Protein AF-A0A2W5Y5K0-F1 (afdb_monomer_lite)

InterPro domains:
  IPR000119 Histone-like DNA-binding protein [PF00216] (31-119)
  IPR000119 Histone-like DNA-binding protein [PR01727] (70-85)
  IPR000119 Histone-like DNA-binding protein [PR01727] (88-101)
  IPR000119 Histone-like DNA-binding protein [PR01727] (104-118)
  IPR000119 Histone-like DNA-binding protein [PTHR33175] (30-179)
  IPR000119 Histone-like DNA-binding protein [SM00411] (31-120)
  IPR010992 Integration host factor (IHF)-like DNA-binding domain superfamily [G3DSA:4.10.520.10] (30-122)
  IPR010992 Integration host factor (IHF)-like DNA-binding domain superfamily [SSF47729] (31-120)
  IPR020816 Histone-like DNA-binding protein, conserved site [PS00045] (76-95)

pLDDT: mean 72.49, std 21.03, range [26.97, 96.88]

Sequence (208 aa):
MRSRRHRSRPLVAWGKGHRAGTVPARTEVAVNKSELVESVAAKTGVSTAEARRHVEAVLHTIVASVAAGERVALTGFGSFESATRPGRTARNPRTGAAVDVPAGTVPRFRAGAAFRASVAAGDAPEVPAVVQRTASVRRRGRVDAADGTTAPEADGTVDGGARERQDGVSVKTLKKDVEKAARKAGVSKGKAKKTAKKVAAKVSDRKG

Radius of gyration: 35.08 Å; chains: 1; bounding box: 85×90×88 Å

Organism: NCBI:txid2607479

Foldseek 3Di:
DDDDDDDDDDDPPDDPDPPPDPPPPPPPPDCDLLNVLVVQCVLQVHDSVVSSVVVVVVVVVLVVCQVVQHKDADPLFWIKGKDKDQWDWDADPVPRDTDIDHIDIDIDTGGDPNRVVCVVVVHDPDDPCPSVVVVPPPDDDPDDDDDDDDDDDDDDDDDDDDDDDDPDPDLVNQLVVQLVVCVVVVHDNVVSNVVSVVVSVVVVVVVD

Structure (mmCIF, N/CA/C/O backbone):
data_AF-A0A2W5Y5K0-F1
#
_entry.id   AF-A0A2W5Y5K0-F1
#
loop_
_atom_site.group_PDB
_atom_site.id
_atom_site.type_symbol
_atom_site.label_atom_id
_atom_site.label_alt_id
_atom_site.label_comp_id
_atom_site.label_asym_id
_atom_site.label_entity_id
_atom_site.label_seq_id
_atom_site.pdbx_PDB_ins_code
_atom_site.Cartn_x
_atom_site.Cartn_y
_atom_site.Cartn_z
_atom_site.occupancy
_atom_site.B_iso_or_equiv
_atom_site.auth_seq_id
_atom_site.auth_comp_id
_atom_site.auth_asym_id
_atom_site.auth_atom_id
_atom_site.pdbx_PDB_model_num
ATOM 1 N N . MET A 1 1 ? 17.497 39.541 -54.018 1.00 47.72 1 MET A N 1
ATOM 2 C CA . MET A 1 1 ? 18.295 38.785 -53.024 1.00 47.72 1 MET A CA 1
ATOM 3 C C . MET A 1 1 ? 18.059 39.324 -51.617 1.00 47.72 1 MET A C 1
ATOM 5 O O . MET A 1 1 ? 18.309 40.499 -51.391 1.00 47.72 1 MET A O 1
ATOM 9 N N . ARG A 1 2 ? 17.607 38.506 -50.657 1.00 47.97 2 ARG A N 1
ATOM 10 C CA . ARG A 1 2 ? 17.723 38.824 -49.220 1.00 47.97 2 ARG A CA 1
ATOM 11 C C . ARG A 1 2 ? 18.283 37.601 -48.498 1.00 47.97 2 ARG A C 1
ATOM 13 O O . ARG A 1 2 ? 17.634 36.566 -48.401 1.00 47.97 2 ARG A O 1
ATOM 20 N N . SER A 1 3 ? 19.540 37.735 -48.088 1.00 44.94 3 SER A N 1
ATOM 21 C CA . SER A 1 3 ? 20.348 36.733 -47.397 1.00 44.94 3 SER A CA 1
ATOM 22 C C . SER A 1 3 ? 19.719 36.355 -46.051 1.00 44.94 3 SER A C 1
ATOM 24 O O . SER A 1 3 ? 19.562 37.201 -45.169 1.00 44.94 3 SER A O 1
ATOM 26 N N . ARG A 1 4 ? 19.370 35.072 -45.887 1.00 57.25 4 ARG A N 1
ATOM 27 C CA . ARG A 1 4 ? 19.121 34.460 -44.577 1.00 57.25 4 ARG A CA 1
ATOM 28 C C . ARG A 1 4 ? 20.475 34.208 -43.922 1.00 57.25 4 ARG A C 1
ATOM 30 O O . ARG A 1 4 ? 21.136 33.217 -44.212 1.00 57.25 4 ARG A O 1
ATOM 37 N N . ARG A 1 5 ? 20.888 35.097 -43.019 1.00 62.88 5 ARG A N 1
ATOM 38 C CA . ARG A 1 5 ? 21.978 34.799 -42.088 1.00 62.88 5 ARG A CA 1
ATOM 39 C C . ARG A 1 5 ? 21.495 33.750 -41.086 1.00 62.88 5 ARG A C 1
ATOM 41 O O . ARG A 1 5 ? 20.638 34.031 -40.249 1.00 62.88 5 ARG A O 1
ATOM 48 N N . HIS A 1 6 ? 22.050 32.545 -41.191 1.00 55.06 6 HIS A N 1
ATOM 49 C CA . HIS A 1 6 ? 22.035 31.545 -40.130 1.00 55.06 6 HIS A CA 1
ATOM 50 C C . HIS A 1 6 ? 22.633 32.165 -38.861 1.00 55.06 6 HIS A C 1
ATOM 52 O O . HIS A 1 6 ? 23.800 32.547 -38.845 1.00 55.06 6 HIS A O 1
ATOM 58 N N . ARG A 1 7 ? 21.840 32.267 -37.790 1.00 60.78 7 ARG A N 1
ATOM 59 C CA . ARG A 1 7 ? 22.387 32.446 -36.444 1.00 60.78 7 ARG A CA 1
ATOM 60 C C . ARG A 1 7 ? 22.669 31.067 -35.870 1.00 60.78 7 ARG A C 1
ATOM 62 O O . ARG A 1 7 ? 21.753 30.339 -35.492 1.00 60.78 7 ARG A O 1
ATOM 69 N N . SER A 1 8 ? 23.949 30.722 -35.870 1.00 54.91 8 SER A N 1
ATOM 70 C CA . SER A 1 8 ? 24.542 29.605 -35.146 1.00 54.91 8 SER A CA 1
ATOM 71 C C . SER A 1 8 ? 24.092 29.643 -33.685 1.00 54.91 8 SER A C 1
ATOM 73 O O . SER A 1 8 ? 24.254 30.658 -33.008 1.00 54.91 8 SER A O 1
ATOM 75 N N . ARG A 1 9 ? 23.493 28.553 -33.198 1.00 59.00 9 ARG A N 1
ATOM 76 C CA . ARG A 1 9 ? 23.174 28.382 -31.775 1.00 59.00 9 ARG A CA 1
ATOM 77 C C . ARG A 1 9 ? 24.469 27.974 -31.064 1.00 59.00 9 ARG A C 1
ATOM 79 O O . ARG A 1 9 ? 25.021 26.942 -31.442 1.00 59.00 9 ARG A O 1
ATOM 86 N N . PRO A 1 10 ? 24.977 28.733 -30.080 1.00 50.91 10 PRO A N 1
ATOM 87 C CA . PRO A 1 10 ? 26.138 28.294 -29.325 1.00 50.91 10 PRO A CA 1
ATOM 88 C C . PRO A 1 10 ? 25.774 27.082 -28.458 1.00 50.91 10 PRO A C 1
ATOM 90 O O . PRO A 1 10 ? 24.715 27.031 -27.830 1.00 50.91 10 PRO A O 1
ATOM 93 N N . LEU A 1 11 ? 26.675 26.100 -28.465 1.00 51.31 11 LEU A N 1
ATOM 94 C CA . LEU A 1 11 ? 26.704 24.951 -27.568 1.00 51.31 11 LEU A CA 1
ATOM 95 C C . LEU A 1 11 ? 26.802 25.465 -26.128 1.00 51.31 11 LEU A C 1
ATOM 97 O O . LEU A 1 11 ? 27.787 26.100 -25.754 1.00 51.31 11 LEU A O 1
ATOM 101 N N . VAL A 1 12 ? 25.773 25.212 -25.320 1.00 56.47 12 VAL A N 1
ATOM 102 C CA . VAL A 1 12 ? 25.798 25.540 -23.894 1.00 56.47 12 VAL A CA 1
ATOM 103 C C . VAL A 1 12 ? 26.720 24.535 -23.208 1.00 56.47 12 VAL A C 1
ATOM 105 O O . VAL A 1 12 ? 26.374 23.367 -23.039 1.00 56.47 12 VAL A O 1
ATOM 108 N N . ALA A 1 13 ? 27.916 24.998 -22.853 1.00 48.16 13 ALA A N 1
ATOM 109 C CA . ALA A 1 13 ? 28.858 24.296 -22.001 1.00 48.16 13 ALA A CA 1
ATOM 110 C C . ALA A 1 13 ? 28.208 24.029 -20.635 1.00 48.16 13 ALA A C 1
ATOM 112 O O . ALA A 1 13 ? 27.841 24.957 -19.913 1.00 48.16 13 ALA A O 1
ATOM 113 N N . TRP A 1 14 ? 28.047 22.755 -20.275 1.00 46.38 14 TRP A N 1
ATOM 114 C CA . TRP A 1 14 ? 27.573 22.376 -18.949 1.00 46.38 14 TRP A CA 1
ATOM 115 C C . TRP A 1 14 ? 28.724 22.549 -17.954 1.00 46.38 14 TRP A C 1
ATOM 117 O O . TRP A 1 14 ? 29.654 21.744 -17.889 1.00 46.38 14 TRP A O 1
ATOM 127 N N . GLY A 1 15 ? 28.680 23.667 -17.230 1.00 42.94 15 GLY A N 1
ATOM 128 C CA . GLY A 1 15 ? 29.621 24.010 -16.175 1.00 42.94 15 GLY A CA 1
ATOM 129 C C . GLY A 1 15 ? 29.666 22.937 -15.090 1.00 42.94 15 GLY A C 1
ATOM 130 O O . GLY A 1 15 ? 28.659 22.584 -14.476 1.00 42.94 15 GLY A O 1
ATOM 131 N N . LYS A 1 16 ? 30.877 22.443 -14.844 1.00 55.34 16 LYS A N 1
ATOM 132 C CA . LYS A 1 16 ? 31.243 21.562 -13.741 1.00 55.34 16 LYS A CA 1
ATOM 133 C C . LYS A 1 16 ? 31.251 22.369 -12.438 1.00 55.34 16 LYS A C 1
ATOM 135 O O . LYS A 1 16 ? 32.280 22.878 -12.017 1.00 55.34 16 LYS A O 1
ATOM 140 N N . GLY A 1 17 ? 30.079 22.522 -11.827 1.00 47.06 17 GLY A N 1
ATOM 141 C CA . GLY A 1 17 ? 29.912 23.079 -10.486 1.00 47.06 17 GLY A CA 1
ATOM 142 C C . GLY A 1 17 ? 29.673 21.965 -9.475 1.00 47.06 17 GLY A C 1
ATOM 143 O O . GLY A 1 17 ? 28.526 21.619 -9.204 1.00 47.06 17 GLY A O 1
ATOM 144 N N . HIS A 1 18 ? 30.741 21.409 -8.901 1.00 52.06 18 HIS A N 1
ATOM 145 C CA . HIS A 1 18 ? 30.631 20.622 -7.674 1.00 52.06 18 HIS A CA 1
ATOM 146 C C . HIS A 1 18 ? 30.296 21.583 -6.529 1.00 52.06 18 HIS A C 1
ATOM 148 O O . HIS A 1 18 ? 31.182 22.099 -5.855 1.00 52.06 18 HIS A O 1
ATOM 154 N N . ARG A 1 19 ? 29.004 21.856 -6.315 1.00 56.12 19 ARG A N 1
ATOM 155 C CA . ARG A 1 19 ? 28.559 22.377 -5.022 1.00 56.12 19 ARG A CA 1
ATOM 156 C C . ARG A 1 19 ? 28.685 21.231 -4.027 1.00 56.12 19 ARG A C 1
ATOM 158 O O . ARG A 1 19 ? 27.818 20.363 -3.972 1.00 56.12 19 ARG A O 1
ATOM 165 N N . ALA A 1 20 ? 29.764 21.237 -3.251 1.00 52.09 20 ALA A N 1
ATOM 166 C CA . ALA A 1 20 ? 29.817 20.562 -1.964 1.00 52.09 20 ALA A CA 1
AT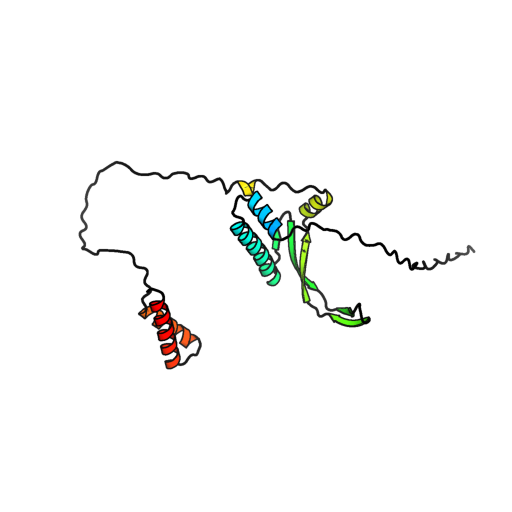OM 167 C C . ALA A 1 20 ? 28.831 21.268 -1.017 1.00 52.09 20 ALA A C 1
ATOM 169 O O . ALA A 1 20 ? 29.209 22.045 -0.148 1.00 52.09 20 ALA A O 1
ATOM 170 N N . GLY A 1 21 ? 27.536 21.072 -1.256 1.00 46.28 21 GLY A N 1
ATOM 171 C CA . GLY A 1 21 ? 26.528 21.308 -0.243 1.00 46.28 21 GLY A CA 1
ATOM 172 C C . GLY A 1 21 ? 26.552 20.093 0.662 1.00 46.28 21 GLY A C 1
ATOM 173 O O . GLY A 1 21 ? 26.195 19.004 0.216 1.00 46.28 21 GLY A O 1
ATOM 174 N N . THR A 1 22 ? 26.984 20.265 1.909 1.00 59.78 22 THR A N 1
ATOM 175 C CA . THR A 1 22 ? 26.586 19.362 2.987 1.00 59.78 22 THR A CA 1
ATOM 176 C C . THR A 1 22 ? 25.071 19.280 2.922 1.00 59.78 22 THR A C 1
ATOM 178 O O . THR A 1 22 ? 24.376 20.239 3.255 1.00 59.78 22 THR A O 1
ATOM 181 N N . VAL A 1 23 ? 24.562 18.173 2.385 1.00 62.41 23 VAL A N 1
ATOM 182 C CA . VAL A 1 23 ? 23.137 17.867 2.416 1.00 62.41 23 VAL A CA 1
ATOM 183 C C . VAL A 1 23 ? 22.806 17.840 3.904 1.00 62.41 23 VAL A C 1
ATOM 185 O O . VAL A 1 23 ? 23.407 17.019 4.605 1.00 62.41 23 VAL A O 1
ATOM 188 N N . PRO A 1 24 ? 21.970 18.754 4.435 1.00 55.69 24 PRO A N 1
ATOM 189 C CA . PRO A 1 24 ? 21.587 18.651 5.830 1.00 55.69 24 PRO A CA 1
ATOM 190 C C . PRO A 1 24 ? 20.996 17.256 5.985 1.00 55.69 24 PRO A C 1
ATOM 192 O O . PRO A 1 24 ? 20.132 16.868 5.191 1.00 55.69 24 PRO A O 1
ATOM 195 N N . ALA A 1 25 ? 21.523 16.482 6.936 1.00 55.69 25 ALA A N 1
ATOM 196 C CA . ALA A 1 25 ? 20.909 15.231 7.327 1.00 55.69 25 ALA A CA 1
ATOM 197 C C . ALA A 1 25 ? 19.467 15.588 7.677 1.00 55.69 25 ALA A C 1
ATOM 199 O O . ALA A 1 25 ? 19.204 16.229 8.693 1.00 55.69 25 ALA A O 1
ATOM 200 N N . ARG A 1 26 ? 18.541 15.290 6.762 1.00 58.81 26 ARG A N 1
ATOM 201 C CA . ARG A 1 26 ? 17.123 15.382 7.048 1.00 58.81 26 ARG A CA 1
ATOM 202 C C . ARG A 1 26 ? 16.919 14.372 8.158 1.00 58.81 26 ARG A C 1
ATOM 204 O O . ARG A 1 26 ? 16.880 13.174 7.894 1.00 58.81 26 ARG A O 1
ATOM 211 N N . THR A 1 27 ? 16.831 14.849 9.392 1.00 60.06 27 THR A N 1
ATOM 212 C CA . THR A 1 27 ? 16.191 14.105 10.468 1.00 60.06 27 THR A CA 1
ATOM 213 C C . THR A 1 27 ? 14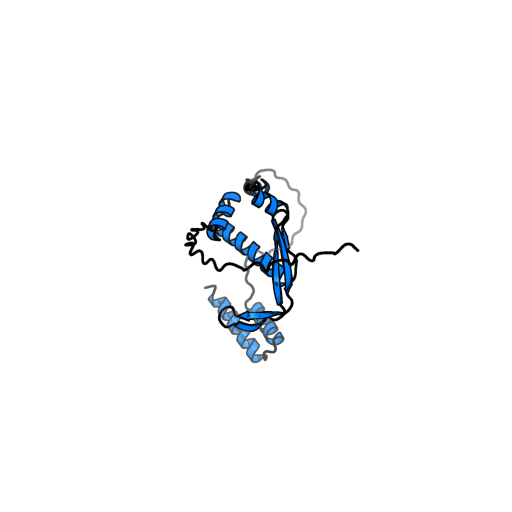.713 14.062 10.098 1.00 60.06 27 THR A C 1
ATOM 215 O O . THR A 1 27 ? 13.898 14.853 10.559 1.00 60.06 27 THR A O 1
ATOM 218 N N . GLU A 1 28 ? 14.398 13.235 9.106 1.00 60.91 28 GLU A N 1
ATOM 219 C CA . GLU A 1 28 ? 13.050 12.993 8.642 1.00 60.91 28 GLU A CA 1
ATOM 220 C C . GLU A 1 28 ? 12.399 12.164 9.743 1.00 60.91 28 GLU A C 1
ATOM 222 O O . GLU A 1 28 ? 12.734 10.995 9.939 1.00 60.91 28 GLU A O 1
ATOM 227 N N . VAL A 1 29 ? 11.519 12.797 10.520 1.00 65.31 29 VAL A N 1
ATOM 228 C CA . VAL A 1 29 ? 10.574 12.086 11.382 1.00 65.31 29 VAL A CA 1
ATOM 229 C C . VAL A 1 29 ? 9.611 11.377 10.433 1.00 65.31 29 VAL A C 1
ATOM 231 O O . VAL A 1 29 ? 8.579 11.909 10.030 1.00 65.31 29 VAL A O 1
ATOM 234 N N . ALA A 1 30 ? 10.048 10.223 9.940 1.00 73.38 30 ALA A N 1
ATOM 235 C CA . ALA A 1 30 ? 9.282 9.389 9.042 1.00 73.38 30 ALA A CA 1
ATOM 236 C C . ALA A 1 30 ? 8.263 8.614 9.871 1.00 73.38 30 ALA A C 1
ATOM 238 O O . ALA A 1 30 ? 8.648 7.889 10.789 1.00 73.38 30 ALA A O 1
ATOM 239 N N . VAL A 1 31 ? 6.983 8.725 9.500 1.00 84.12 31 VAL A N 1
ATOM 240 C CA . VAL A 1 31 ? 5.924 7.916 10.108 1.00 84.12 31 VAL A CA 1
ATOM 241 C C . VAL A 1 31 ? 6.245 6.451 9.871 1.00 84.12 31 VAL A C 1
ATOM 243 O O . VAL A 1 31 ? 6.118 5.927 8.760 1.00 84.12 31 VAL A O 1
ATOM 246 N N . ASN A 1 32 ? 6.701 5.792 10.927 1.00 89.50 32 ASN A N 1
ATOM 247 C CA . ASN A 1 32 ? 6.994 4.375 10.887 1.00 89.50 32 ASN A CA 1
ATOM 248 C C . ASN A 1 32 ? 5.704 3.568 11.102 1.00 89.50 32 ASN A C 1
ATOM 250 O O . ASN A 1 32 ? 4.628 4.088 11.406 1.00 89.50 32 ASN A O 1
ATOM 254 N N . LYS A 1 33 ? 5.801 2.250 10.925 1.00 87.44 33 LYS A N 1
ATOM 255 C CA . LYS A 1 33 ? 4.644 1.364 11.072 1.00 87.44 33 LYS A CA 1
ATOM 256 C C . LYS A 1 33 ? 4.016 1.440 12.468 1.00 87.44 33 LYS A C 1
ATOM 258 O O . LYS A 1 33 ? 2.801 1.324 12.572 1.00 87.44 33 LYS A O 1
ATOM 263 N N . SER A 1 34 ? 4.817 1.618 13.516 1.00 89.38 34 SER A N 1
ATOM 264 C CA . SER A 1 34 ? 4.327 1.692 14.896 1.00 89.38 34 SER A CA 1
ATOM 265 C C . SER A 1 34 ? 3.515 2.966 15.127 1.00 89.38 34 SER A C 1
ATOM 267 O O . SER A 1 34 ? 2.395 2.882 15.617 1.00 89.38 34 SER A O 1
ATOM 269 N N . GLU A 1 35 ? 4.006 4.114 14.657 1.00 89.19 35 GLU A N 1
ATOM 270 C CA . GLU A 1 35 ? 3.290 5.398 14.730 1.00 89.19 35 GLU A CA 1
ATOM 271 C C . GLU A 1 35 ? 1.980 5.380 13.924 1.00 89.19 35 GLU A C 1
ATOM 273 O O . GLU A 1 35 ? 0.959 5.932 14.347 1.00 89.19 35 GLU A O 1
ATOM 278 N N . LEU A 1 36 ? 1.968 4.681 12.780 1.00 89.38 36 LEU A N 1
ATOM 279 C CA . LEU A 1 36 ? 0.742 4.442 12.018 1.00 89.38 36 LEU A CA 1
ATOM 280 C C . LEU A 1 36 ? -0.264 3.605 12.823 1.00 89.38 36 LEU A C 1
ATOM 282 O O . LEU A 1 36 ? -1.455 3.910 12.823 1.00 89.38 36 LEU A O 1
ATOM 286 N N . VAL A 1 37 ? 0.198 2.561 13.516 1.00 91.75 37 VAL A N 1
ATOM 287 C CA . VAL A 1 37 ? -0.656 1.695 14.344 1.00 91.75 37 VAL A CA 1
ATOM 288 C C . VAL A 1 37 ? -1.249 2.466 15.520 1.00 91.75 37 VAL A C 1
ATOM 290 O O . VAL A 1 37 ? -2.446 2.347 15.769 1.00 91.75 37 VAL A O 1
ATOM 293 N N . GLU A 1 38 ? -0.448 3.276 16.209 1.00 90.62 38 GLU A N 1
ATOM 294 C CA . GLU A 1 38 ? -0.912 4.131 17.307 1.00 90.62 38 GLU A CA 1
ATOM 295 C C . GLU A 1 38 ? -1.954 5.144 16.824 1.00 90.62 38 GLU A C 1
ATOM 297 O O . GLU A 1 38 ? -3.020 5.277 17.425 1.00 90.62 38 GLU A O 1
ATOM 302 N N . SER A 1 39 ? -1.709 5.777 15.674 1.00 89.25 39 SER A N 1
ATOM 303 C CA . SER A 1 39 ? -2.664 6.698 15.050 1.00 89.25 39 SER A CA 1
ATOM 304 C C . SER A 1 39 ? -3.984 6.013 14.685 1.00 89.25 39 SER A C 1
ATOM 306 O O . SER A 1 39 ? -5.058 6.596 14.844 1.00 89.25 39 SER A O 1
ATOM 308 N N . VAL A 1 40 ? -3.929 4.775 14.184 1.00 89.56 40 VAL A N 1
ATOM 309 C CA . VAL A 1 40 ? -5.126 3.983 13.867 1.00 89.56 40 VAL A CA 1
ATOM 310 C C . VAL A 1 40 ? -5.868 3.601 15.143 1.00 89.56 40 VAL A C 1
ATOM 312 O O . VAL A 1 40 ? -7.085 3.770 15.192 1.00 89.56 40 VAL A O 1
ATOM 315 N N . ALA A 1 41 ? -5.163 3.143 16.180 1.00 90.50 41 ALA A N 1
ATOM 316 C CA . ALA A 1 41 ? -5.754 2.810 17.474 1.00 90.50 41 ALA A CA 1
ATOM 317 C C . ALA A 1 41 ? -6.484 4.020 18.077 1.00 90.50 41 ALA A C 1
ATOM 319 O O . ALA A 1 41 ? -7.657 3.915 18.425 1.00 90.50 41 ALA A O 1
ATOM 320 N N . ALA A 1 42 ? -5.844 5.194 18.083 1.00 89.69 42 ALA A N 1
ATOM 321 C CA . ALA A 1 42 ? -6.435 6.434 18.582 1.00 89.69 42 ALA A CA 1
ATOM 322 C C . ALA A 1 42 ? -7.702 6.850 17.811 1.00 89.69 42 ALA A C 1
ATOM 324 O O . ALA A 1 42 ? -8.686 7.270 18.413 1.00 89.69 42 ALA A O 1
ATOM 325 N N . LYS A 1 43 ? -7.709 6.703 16.479 1.00 87.06 43 LYS A N 1
ATOM 326 C CA . LYS A 1 43 ? -8.848 7.090 15.621 1.00 87.06 43 LYS A CA 1
ATOM 327 C C . LYS A 1 43 ? -10.011 6.095 15.634 1.00 87.06 43 LYS A C 1
ATOM 329 O O . LYS A 1 43 ? -11.137 6.479 15.331 1.00 87.06 43 LYS A O 1
ATOM 334 N N . THR A 1 44 ? -9.738 4.823 15.916 1.00 88.12 44 THR A N 1
ATOM 335 C CA . THR A 1 44 ? -10.733 3.734 15.875 1.00 88.12 44 THR A CA 1
ATOM 336 C C . THR A 1 44 ? -11.210 3.306 17.263 1.00 88.12 44 THR A C 1
ATOM 338 O O . THR A 1 44 ? -12.237 2.642 17.368 1.00 88.12 44 THR A O 1
ATOM 341 N N . GLY A 1 45 ? -10.488 3.679 18.324 1.00 88.38 45 GLY A N 1
ATOM 342 C CA . GLY A 1 45 ? -10.789 3.283 19.700 1.00 88.38 45 GLY A CA 1
ATOM 343 C C . GLY A 1 45 ? -10.490 1.811 20.010 1.00 88.38 45 GLY A C 1
ATOM 344 O O . GLY A 1 45 ? -10.966 1.303 21.022 1.00 88.38 45 GLY A O 1
ATOM 345 N N . VAL A 1 46 ? -9.737 1.115 19.151 1.00 91.50 46 VAL A N 1
ATOM 346 C CA . VAL A 1 46 ? -9.340 -0.291 19.359 1.00 91.50 46 VAL A CA 1
ATOM 347 C C . VAL A 1 46 ? -7.993 -0.391 20.071 1.00 91.50 46 VAL A C 1
ATOM 349 O O . VAL A 1 46 ? -7.219 0.566 20.116 1.00 91.50 46 VAL A O 1
ATOM 352 N N . SER A 1 47 ? -7.675 -1.572 20.605 1.00 93.56 47 SER A N 1
ATOM 353 C CA . SER A 1 47 ? -6.368 -1.803 21.228 1.00 93.56 47 SER A CA 1
ATOM 354 C C . SER A 1 47 ? -5.225 -1.702 20.206 1.00 93.56 47 SER A C 1
ATOM 356 O O . SER A 1 47 ? -5.375 -2.082 19.044 1.00 93.56 47 SER A O 1
ATOM 358 N N . THR A 1 48 ? -4.031 -1.272 20.630 1.00 91.31 48 THR A N 1
ATOM 359 C CA . THR A 1 48 ? -2.839 -1.205 19.757 1.00 91.31 48 THR A CA 1
ATOM 360 C C . THR A 1 48 ? -2.517 -2.558 19.110 1.00 91.31 48 THR A C 1
ATOM 362 O O . THR A 1 48 ? -2.077 -2.627 17.961 1.00 91.31 48 THR A O 1
ATOM 365 N N . ALA A 1 49 ? -2.778 -3.659 19.824 1.00 92.56 49 ALA A N 1
ATOM 366 C CA . ALA A 1 49 ? -2.596 -5.013 19.311 1.00 92.56 49 ALA A CA 1
ATOM 367 C C . ALA A 1 49 ? -3.565 -5.340 18.162 1.00 92.56 49 ALA A C 1
ATOM 369 O O . ALA A 1 49 ? -3.154 -5.934 17.164 1.00 92.56 49 ALA A O 1
ATOM 370 N N . GLU A 1 50 ? -4.833 -4.943 18.273 1.00 91.00 50 GLU A N 1
ATOM 371 C CA . GLU A 1 50 ? -5.829 -5.115 17.210 1.00 91.00 50 GLU A CA 1
ATOM 372 C C . GLU A 1 50 ? -5.568 -4.176 16.037 1.00 91.00 50 GLU A C 1
ATOM 374 O O . GLU A 1 50 ? -5.553 -4.631 14.894 1.00 91.00 50 GLU A O 1
ATOM 379 N N . ALA A 1 51 ? -5.249 -2.906 16.301 1.00 92.88 51 ALA A N 1
ATOM 380 C CA . ALA A 1 51 ? -4.854 -1.951 15.268 1.00 92.88 51 ALA A CA 1
ATOM 381 C C . ALA A 1 51 ? -3.683 -2.495 14.437 1.00 92.88 51 ALA A C 1
ATOM 383 O O . ALA A 1 51 ? -3.734 -2.476 13.206 1.00 92.88 51 ALA A O 1
ATOM 384 N N . ARG A 1 52 ? -2.669 -3.086 15.086 1.00 94.06 52 ARG A N 1
ATOM 385 C CA . ARG A 1 52 ? -1.553 -3.740 14.390 1.00 94.06 52 ARG A CA 1
ATOM 386 C C . ARG A 1 52 ? -2.031 -4.870 13.485 1.00 94.06 52 ARG A C 1
ATOM 388 O O . ARG A 1 52 ? -1.623 -4.922 12.329 1.00 94.06 52 ARG A O 1
ATOM 395 N N . ARG A 1 53 ? -2.899 -5.757 13.982 1.00 94.56 53 ARG A N 1
ATOM 396 C CA . ARG A 1 53 ? -3.453 -6.870 13.188 1.00 94.56 53 ARG A CA 1
ATOM 397 C C . ARG A 1 53 ? -4.224 -6.364 11.970 1.00 94.56 53 ARG A C 1
ATOM 399 O O . ARG A 1 53 ? -4.049 -6.911 10.887 1.00 94.56 53 ARG A O 1
ATOM 406 N N . HIS A 1 54 ? -5.027 -5.314 12.125 1.00 93.75 54 HIS A N 1
ATOM 407 C CA . HIS A 1 54 ? -5.780 -4.721 11.021 1.00 93.75 54 HIS A CA 1
ATOM 408 C C . HIS A 1 54 ? -4.867 -4.086 9.970 1.00 93.75 54 HIS A C 1
ATOM 410 O O . HIS A 1 54 ? -5.035 -4.357 8.782 1.00 93.75 54 HIS A O 1
ATOM 416 N N . VAL A 1 55 ? -3.871 -3.300 10.390 1.00 93.62 55 VAL A N 1
ATOM 417 C CA . VAL A 1 55 ? -2.897 -2.690 9.470 1.00 93.62 55 VAL A CA 1
ATOM 418 C C . VAL A 1 55 ? -2.142 -3.767 8.684 1.00 93.62 55 VAL A C 1
ATOM 420 O O . VAL A 1 55 ? -2.047 -3.679 7.462 1.00 93.62 55 VAL A O 1
ATOM 423 N N . GLU A 1 56 ? -1.657 -4.815 9.354 1.00 94.56 56 GLU A N 1
ATOM 424 C CA . GLU A 1 56 ? -0.983 -5.944 8.696 1.00 94.56 56 GLU A CA 1
ATOM 425 C C . GLU A 1 56 ? -1.896 -6.665 7.700 1.00 94.56 56 GLU A C 1
ATOM 427 O O . GLU A 1 56 ? -1.486 -6.944 6.574 1.00 94.56 56 GLU A O 1
ATOM 432 N N . ALA A 1 57 ? -3.145 -6.935 8.089 1.00 96.00 57 ALA A N 1
ATOM 433 C CA . ALA A 1 57 ? -4.107 -7.621 7.235 1.00 96.00 57 ALA A CA 1
ATOM 434 C C . ALA A 1 57 ? -4.415 -6.823 5.960 1.00 96.00 57 ALA A C 1
ATOM 436 O O . ALA A 1 57 ? -4.455 -7.400 4.872 1.00 96.00 57 ALA A O 1
ATOM 437 N N . VAL A 1 58 ? -4.582 -5.500 6.065 1.00 94.75 58 VAL A N 1
ATOM 438 C CA . VAL A 1 58 ? -4.818 -4.628 4.903 1.00 94.75 58 VAL A CA 1
ATOM 439 C C . VAL A 1 58 ? -3.618 -4.647 3.961 1.00 94.75 58 VAL A C 1
ATOM 441 O O . VAL A 1 58 ? -3.786 -4.885 2.765 1.00 94.75 58 VAL A O 1
ATOM 444 N N . LEU A 1 59 ? -2.406 -4.451 4.488 1.00 94.88 59 LEU A N 1
ATOM 445 C CA . LEU A 1 59 ? -1.186 -4.462 3.677 1.00 94.88 59 LEU A CA 1
ATOM 446 C C . LEU A 1 59 ? -0.994 -5.811 2.979 1.00 94.88 59 LEU A C 1
ATOM 448 O O . LEU A 1 59 ? -0.723 -5.850 1.780 1.00 94.88 59 LEU A O 1
ATOM 452 N N . HIS A 1 60 ? -1.194 -6.911 3.705 1.00 96.19 60 HIS A N 1
ATOM 453 C CA . HIS A 1 60 ? -1.098 -8.254 3.146 1.00 96.19 60 HIS A CA 1
ATOM 454 C C . HIS A 1 60 ? -2.130 -8.491 2.038 1.00 96.19 60 HIS A C 1
ATOM 456 O O . HIS A 1 60 ? -1.787 -9.019 0.985 1.00 96.19 60 HIS A O 1
ATOM 462 N N . THR A 1 61 ? -3.379 -8.066 2.242 1.00 96.19 61 THR A N 1
ATOM 463 C CA . THR A 1 61 ? -4.450 -8.225 1.246 1.00 96.19 61 THR A CA 1
ATOM 464 C C . THR A 1 61 ? -4.131 -7.455 -0.034 1.00 96.19 61 THR A C 1
ATOM 466 O O . THR A 1 61 ? -4.249 -8.010 -1.121 1.00 96.19 61 THR A O 1
ATOM 469 N N . ILE A 1 62 ? -3.641 -6.214 0.078 1.00 95.00 62 ILE A N 1
ATOM 470 C CA . ILE A 1 62 ? -3.229 -5.417 -1.088 1.00 95.00 62 ILE A CA 1
ATOM 471 C C . ILE A 1 62 ? -2.102 -6.120 -1.851 1.00 95.00 62 ILE A C 1
ATOM 473 O O . ILE A 1 62 ? -2.169 -6.236 -3.073 1.00 95.00 62 ILE A O 1
ATOM 477 N N . VAL A 1 63 ? -1.078 -6.608 -1.143 1.00 95.25 63 VAL A N 1
ATOM 478 C CA . VAL A 1 63 ? 0.048 -7.316 -1.770 1.00 95.25 63 VAL A CA 1
ATOM 479 C C . VAL A 1 63 ? -0.428 -8.590 -2.465 1.00 95.25 63 VAL A C 1
ATOM 481 O O . VAL A 1 63 ? -0.043 -8.823 -3.608 1.00 95.25 63 VAL A O 1
ATOM 484 N N . ALA A 1 64 ? -1.281 -9.384 -1.815 1.00 95.75 64 ALA A N 1
ATOM 485 C CA . ALA A 1 64 ? -1.806 -10.624 -2.375 1.00 95.75 64 ALA A CA 1
ATOM 486 C C . ALA A 1 64 ? -2.636 -10.378 -3.646 1.00 95.75 64 ALA A C 1
ATOM 488 O O . ALA A 1 64 ? -2.383 -11.018 -4.665 1.00 95.75 64 ALA A O 1
ATOM 489 N N . SER A 1 65 ? -3.558 -9.410 -3.624 1.00 94.69 65 SER A N 1
ATOM 490 C CA . SER A 1 65 ? -4.370 -9.058 -4.797 1.00 94.69 65 SER A CA 1
ATOM 491 C C . SER A 1 65 ? -3.515 -8.542 -5.957 1.00 94.69 65 SER A C 1
ATOM 493 O O . SER A 1 65 ? -3.661 -8.998 -7.089 1.00 94.69 65 SER A O 1
ATOM 495 N N . VAL A 1 66 ? -2.557 -7.645 -5.697 1.00 94.56 66 VAL A N 1
ATOM 496 C CA . VAL A 1 66 ? -1.683 -7.111 -6.758 1.00 94.56 66 VAL A CA 1
ATOM 497 C C . VAL A 1 66 ? -0.752 -8.193 -7.313 1.00 94.56 66 VAL A C 1
ATOM 499 O O . VAL A 1 66 ? -0.489 -8.212 -8.514 1.00 94.56 66 VAL A O 1
ATOM 502 N N . ALA A 1 67 ? -0.278 -9.117 -6.473 1.00 93.50 67 ALA A N 1
ATOM 503 C CA . ALA A 1 67 ? 0.516 -10.262 -6.914 1.00 93.50 67 ALA A CA 1
ATOM 504 C C . ALA A 1 67 ? -0.289 -11.228 -7.798 1.00 93.50 67 ALA A C 1
ATOM 506 O O . ALA A 1 67 ? 0.270 -11.798 -8.732 1.00 93.50 67 ALA A O 1
ATOM 507 N N . ALA A 1 68 ? -1.597 -11.362 -7.553 1.00 93.69 68 ALA A N 1
ATOM 508 C CA . ALA A 1 68 ? -2.516 -12.110 -8.413 1.00 93.69 68 ALA A CA 1
ATOM 509 C C . ALA A 1 68 ? -2.829 -11.396 -9.745 1.00 93.69 68 ALA A C 1
ATOM 511 O O . ALA A 1 68 ? -3.491 -11.964 -10.610 1.00 93.69 68 ALA A O 1
ATOM 512 N N . GLY A 1 69 ? -2.344 -10.164 -9.935 1.00 92.31 69 GLY A N 1
ATOM 513 C CA . GLY A 1 69 ? -2.612 -9.350 -11.119 1.00 92.31 69 GLY A CA 1
ATOM 514 C C . GLY A 1 69 ? -3.879 -8.501 -11.014 1.00 92.31 69 GLY A C 1
ATOM 515 O O . GLY A 1 69 ? -4.206 -7.777 -11.953 1.00 92.31 69 GLY A O 1
ATOM 516 N N . GLU A 1 70 ? -4.571 -8.540 -9.876 1.00 93.12 70 GLU A N 1
ATOM 517 C CA . GLU A 1 70 ? -5.790 -7.774 -9.647 1.00 93.12 70 GLU A CA 1
ATOM 518 C C . GLU A 1 70 ? -5.484 -6.303 -9.347 1.00 93.12 70 GLU A C 1
ATOM 520 O O . GLU A 1 70 ? -4.439 -5.933 -8.800 1.00 93.12 70 GLU A O 1
ATOM 525 N N . ARG A 1 71 ? -6.441 -5.438 -9.690 1.00 93.50 71 ARG A N 1
ATOM 526 C CA . ARG A 1 71 ? -6.380 -4.012 -9.378 1.00 93.50 71 ARG A CA 1
ATOM 527 C C . ARG A 1 71 ? -7.137 -3.732 -8.086 1.00 93.50 71 ARG A C 1
ATOM 529 O O . ARG A 1 71 ? -8.339 -3.959 -8.013 1.00 93.50 71 ARG A O 1
ATOM 536 N N . VAL A 1 72 ? -6.459 -3.132 -7.110 1.00 95.62 72 VAL A N 1
ATOM 537 C CA . VAL A 1 72 ? -7.076 -2.693 -5.850 1.00 95.62 72 VAL A CA 1
ATOM 538 C C . VAL A 1 72 ? -7.296 -1.186 -5.905 1.00 95.62 72 VAL A C 1
ATOM 540 O O . VAL A 1 72 ? -6.336 -0.416 -5.915 1.00 95.62 72 VAL A O 1
ATOM 543 N N . ALA A 1 73 ? -8.553 -0.745 -5.956 1.00 94.69 73 ALA A N 1
ATOM 544 C CA . ALA A 1 73 ? -8.914 0.672 -5.961 1.00 94.69 73 ALA A CA 1
ATOM 545 C C . ALA A 1 73 ? -9.478 1.096 -4.598 1.00 94.69 73 ALA A C 1
ATOM 547 O O . ALA A 1 73 ? -10.501 0.584 -4.155 1.00 94.69 73 ALA A O 1
ATOM 548 N N . LEU A 1 74 ? -8.821 2.061 -3.953 1.00 93.19 74 LEU A N 1
ATOM 549 C CA . LEU A 1 74 ? -9.248 2.675 -2.699 1.00 93.19 74 LEU A CA 1
ATOM 550 C C . LEU A 1 74 ? -9.709 4.107 -2.990 1.00 93.19 74 LEU A C 1
ATOM 552 O O . LEU A 1 74 ? -8.895 5.001 -3.244 1.00 93.19 74 LEU A O 1
ATOM 556 N N . THR A 1 75 ? -11.023 4.329 -2.984 1.00 91.75 75 THR A N 1
ATOM 557 C CA . THR A 1 75 ? -11.627 5.645 -3.241 1.00 91.75 75 THR A CA 1
ATOM 558 C C . THR A 1 75 ? -11.054 6.701 -2.298 1.00 91.75 75 THR A C 1
ATOM 560 O O . THR A 1 75 ? -10.928 6.468 -1.100 1.00 91.75 75 THR A O 1
ATOM 563 N N . GLY A 1 76 ? -10.682 7.863 -2.834 1.00 87.81 76 GLY A N 1
ATOM 564 C CA . GLY A 1 76 ? -10.066 8.948 -2.062 1.00 87.81 76 GLY A CA 1
ATOM 565 C C . GLY A 1 76 ? -8.550 8.814 -1.853 1.00 87.81 76 GLY A C 1
ATOM 566 O O . GLY A 1 76 ? -7.866 9.833 -1.814 1.00 87.81 76 GLY A O 1
ATOM 567 N N . PHE A 1 77 ? -7.994 7.597 -1.828 1.00 92.12 77 PHE A N 1
ATOM 568 C CA . PHE A 1 77 ? -6.554 7.372 -1.645 1.00 92.12 77 PHE A CA 1
ATOM 569 C C . PHE A 1 77 ? -5.813 7.131 -2.968 1.00 92.12 77 PHE A C 1
ATOM 571 O O . PHE A 1 77 ? -4.883 7.860 -3.315 1.00 92.12 77 PHE A O 1
ATOM 578 N N . GLY A 1 78 ? -6.238 6.138 -3.750 1.00 94.12 78 GLY A N 1
ATOM 579 C CA . GLY A 1 78 ? -5.568 5.758 -4.993 1.00 94.12 78 GLY A CA 1
ATOM 580 C C . GLY A 1 78 ? -5.837 4.320 -5.423 1.00 94.12 78 GLY A C 1
ATOM 581 O O . GLY A 1 78 ? -6.677 3.635 -4.849 1.00 94.12 78 GLY A O 1
ATOM 582 N N . SER A 1 79 ? -5.120 3.849 -6.442 1.00 95.44 79 SER A N 1
ATOM 583 C CA . SER A 1 79 ? -5.207 2.461 -6.904 1.00 95.44 79 SER A CA 1
ATOM 584 C C . SER A 1 79 ? -3.844 1.794 -7.019 1.00 95.44 79 SER A C 1
ATOM 586 O O . SER A 1 79 ? -2.898 2.402 -7.522 1.00 95.44 79 SER A O 1
ATOM 588 N N . PHE A 1 80 ? -3.780 0.530 -6.616 1.00 96.88 80 PHE A N 1
ATOM 589 C CA . PHE 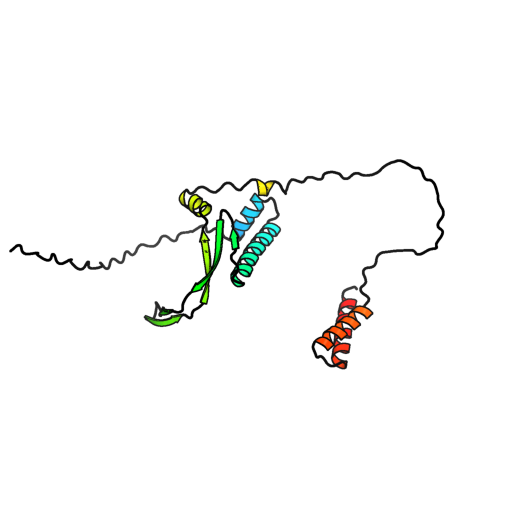A 1 80 ? -2.639 -0.353 -6.804 1.00 96.88 80 PHE A CA 1
ATOM 590 C C . PHE A 1 80 ? -2.898 -1.274 -7.992 1.00 96.88 80 PHE A C 1
ATOM 592 O O . PHE A 1 80 ? -3.980 -1.848 -8.120 1.00 96.88 80 PHE A O 1
ATOM 599 N N . GLU A 1 81 ? -1.909 -1.396 -8.867 1.00 94.50 81 GLU A N 1
ATOM 600 C CA . GLU A 1 81 ? -1.974 -2.233 -10.060 1.00 94.50 81 GLU A CA 1
ATOM 601 C C . GLU A 1 81 ? -0.650 -2.968 -10.265 1.00 94.50 81 GLU A C 1
ATOM 603 O O . GLU A 1 81 ? 0.422 -2.469 -9.906 1.00 94.50 81 GLU A O 1
ATOM 608 N N . SER A 1 82 ? -0.725 -4.155 -10.860 1.00 95.75 82 SER A N 1
ATOM 609 C CA . SER A 1 82 ? 0.447 -4.819 -11.418 1.00 95.75 82 SER A CA 1
ATOM 610 C C . SER A 1 82 ? 0.695 -4.263 -12.825 1.00 95.75 82 SER A C 1
ATOM 612 O O . SER A 1 82 ? -0.235 -4.078 -13.608 1.00 95.75 82 SER A O 1
ATOM 614 N N . ALA A 1 83 ? 1.941 -3.917 -13.141 1.00 93.50 83 ALA A N 1
ATOM 615 C CA . ALA A 1 83 ? 2.307 -3.368 -14.441 1.00 93.50 83 ALA A CA 1
ATOM 616 C C . ALA A 1 83 ? 3.489 -4.136 -15.023 1.00 93.50 83 ALA A C 1
ATOM 618 O O . ALA A 1 83 ? 4.512 -4.320 -14.364 1.00 93.50 83 ALA A O 1
ATOM 619 N N . THR A 1 84 ? 3.386 -4.541 -16.285 1.00 93.06 84 THR A N 1
ATOM 620 C CA . THR A 1 84 ? 4.506 -5.162 -16.991 1.00 93.06 84 THR A CA 1
ATOM 621 C C . THR A 1 84 ? 5.512 -4.094 -17.402 1.00 93.06 84 THR A C 1
ATOM 623 O O . THR A 1 84 ? 5.183 -3.107 -18.064 1.00 93.06 84 THR A O 1
ATOM 626 N N . ARG A 1 85 ? 6.767 -4.290 -17.008 1.00 94.31 85 ARG A N 1
ATOM 627 C CA . ARG A 1 85 ? 7.911 -3.485 -17.425 1.00 94.31 85 ARG A CA 1
ATOM 628 C C . ARG A 1 85 ? 8.674 -4.252 -18.512 1.00 94.31 85 ARG A C 1
ATOM 630 O O . ARG A 1 85 ? 9.079 -5.386 -18.247 1.00 94.31 85 ARG A O 1
ATOM 637 N N . PRO A 1 86 ? 8.940 -3.649 -19.685 1.00 93.44 86 PRO A N 1
ATOM 638 C CA . PRO A 1 86 ? 9.728 -4.302 -20.723 1.00 93.44 86 PRO A CA 1
ATOM 639 C C . PRO A 1 86 ? 11.175 -4.509 -20.266 1.00 93.44 86 PRO A C 1
ATOM 641 O O . PRO A 1 86 ? 11.698 -3.761 -19.428 1.00 93.44 86 PRO A O 1
ATOM 644 N N . GLY A 1 87 ? 11.819 -5.531 -20.824 1.00 94.38 87 GLY A N 1
ATOM 645 C CA . GLY A 1 87 ? 13.250 -5.743 -20.648 1.00 94.38 87 GLY A CA 1
ATOM 646 C C . GLY A 1 87 ? 14.044 -4.593 -21.266 1.00 94.38 87 GLY A C 1
ATOM 647 O O . GLY A 1 87 ? 13.623 -4.005 -22.261 1.00 94.38 87 GLY A O 1
ATOM 648 N N . ARG A 1 88 ? 15.168 -4.231 -20.650 1.00 94.62 88 ARG A N 1
ATOM 649 C CA . ARG A 1 88 ? 16.067 -3.192 -21.169 1.00 94.62 88 ARG A CA 1
ATOM 650 C C . ARG A 1 88 ? 17.489 -3.428 -20.692 1.00 94.62 88 ARG A C 1
ATOM 652 O O . ARG A 1 88 ? 17.689 -3.909 -19.577 1.00 94.62 88 ARG A O 1
ATOM 659 N N . THR A 1 89 ? 18.455 -2.953 -21.459 1.00 94.25 89 THR A N 1
ATOM 660 C CA . THR A 1 89 ? 19.855 -2.914 -21.038 1.00 94.25 89 THR A CA 1
ATOM 661 C C . THR A 1 89 ? 20.087 -1.698 -20.134 1.00 94.25 89 THR A C 1
ATOM 663 O O . THR A 1 89 ? 19.839 -0.553 -20.518 1.00 94.25 89 THR A O 1
ATOM 666 N N . ALA A 1 90 ? 20.516 -1.938 -18.897 1.00 90.62 90 ALA A N 1
ATOM 667 C CA . ALA A 1 90 ? 20.957 -0.922 -17.946 1.00 90.62 90 ALA A CA 1
ATOM 668 C C . ALA A 1 90 ? 22.492 -0.871 -17.899 1.00 90.62 90 ALA A C 1
ATOM 670 O O . ALA A 1 90 ? 23.171 -1.790 -18.345 1.00 90.62 90 ALA A O 1
ATOM 671 N N . ARG A 1 91 ? 23.058 0.203 -17.344 1.00 96.12 91 ARG A N 1
ATOM 672 C CA . ARG A 1 91 ? 24.496 0.287 -17.056 1.00 96.12 91 ARG A CA 1
ATOM 673 C C . ARG A 1 91 ? 24.718 0.281 -15.557 1.00 96.12 91 ARG A C 1
ATOM 675 O O . ARG A 1 91 ? 24.018 0.987 -14.833 1.00 96.12 91 ARG A O 1
ATOM 682 N N . ASN A 1 92 ? 25.693 -0.496 -15.100 1.00 93.75 92 ASN A N 1
ATOM 683 C CA . ASN A 1 92 ? 26.098 -0.472 -13.701 1.00 93.75 92 ASN A CA 1
ATOM 684 C C . ASN A 1 92 ? 26.728 0.900 -13.377 1.00 93.75 92 ASN A C 1
ATOM 686 O O . ASN A 1 92 ? 27.738 1.240 -13.997 1.00 93.75 92 ASN A O 1
ATOM 690 N N . PRO A 1 93 ? 26.197 1.676 -12.410 1.00 92.62 93 PRO A N 1
ATOM 691 C CA . PRO A 1 93 ? 26.730 3.000 -12.083 1.00 92.62 93 PRO A CA 1
ATOM 692 C C . PRO A 1 93 ? 28.196 2.992 -11.633 1.00 92.62 93 PRO A C 1
ATOM 694 O O . PRO A 1 93 ? 28.880 3.998 -11.777 1.00 92.62 93 PRO A O 1
ATOM 697 N N . ARG A 1 94 ? 28.684 1.867 -11.091 1.00 92.69 94 ARG A N 1
ATOM 698 C CA . ARG A 1 94 ? 30.045 1.738 -10.557 1.00 92.69 94 ARG A CA 1
ATOM 699 C C . ARG A 1 94 ? 31.070 1.292 -11.601 1.00 92.69 94 ARG A C 1
ATOM 701 O O . ARG A 1 94 ? 32.229 1.663 -11.487 1.00 92.69 94 ARG A O 1
ATOM 708 N N . THR A 1 95 ? 30.673 0.484 -12.587 1.00 92.75 95 THR A N 1
ATOM 709 C CA . THR A 1 95 ? 31.613 -0.151 -13.539 1.00 92.75 95 THR A CA 1
ATOM 710 C C . THR A 1 95 ? 31.350 0.182 -15.006 1.00 92.75 95 THR A C 1
ATOM 712 O O . THR A 1 95 ? 32.167 -0.144 -15.858 1.00 92.75 95 THR A O 1
ATOM 715 N N . GLY A 1 96 ? 30.209 0.789 -15.341 1.00 90.69 96 GLY A N 1
ATOM 716 C CA . GLY A 1 96 ? 29.835 1.140 -16.716 1.00 90.69 96 GLY A CA 1
ATOM 717 C C . GLY A 1 96 ? 29.448 -0.041 -17.616 1.00 90.69 96 GLY A C 1
ATOM 718 O O . GLY A 1 96 ? 28.931 0.184 -18.717 1.00 90.69 96 GLY A O 1
ATOM 719 N N . ALA A 1 97 ? 29.641 -1.278 -17.144 1.00 93.81 97 ALA A N 1
ATOM 720 C CA . ALA A 1 97 ? 29.277 -2.499 -17.851 1.00 93.81 97 ALA A CA 1
ATOM 721 C C . ALA A 1 97 ? 27.771 -2.542 -18.154 1.00 93.81 97 ALA A C 1
ATOM 723 O O . ALA A 1 97 ? 26.944 -2.117 -17.335 1.00 93.81 97 ALA A O 1
ATOM 724 N N . ALA A 1 98 ? 27.432 -3.051 -19.339 1.00 93.44 98 ALA A N 1
ATOM 725 C CA . ALA A 1 98 ? 26.056 -3.298 -19.742 1.00 93.44 98 ALA A CA 1
ATOM 726 C C . ALA A 1 98 ? 25.499 -4.504 -18.972 1.00 93.44 98 ALA A C 1
ATOM 728 O O . ALA A 1 98 ? 26.156 -5.537 -18.870 1.00 93.44 98 ALA A O 1
ATOM 729 N N . VAL A 1 99 ? 24.303 -4.348 -18.411 1.00 93.50 99 VAL A N 1
ATOM 730 C CA . VAL A 1 99 ? 23.579 -5.383 -17.671 1.00 93.50 99 VAL A CA 1
ATOM 731 C C . VAL A 1 99 ? 22.166 -5.449 -18.221 1.00 93.50 99 VAL A C 1
ATOM 733 O O 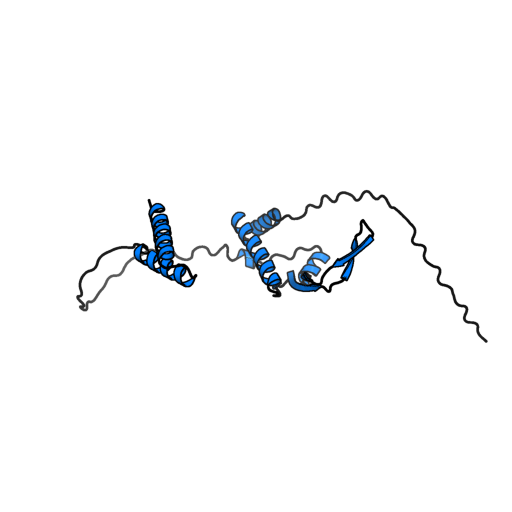. VAL A 1 99 ? 21.421 -4.467 -18.149 1.00 93.50 99 VAL A O 1
ATOM 736 N N . ASP A 1 100 ? 21.778 -6.602 -18.748 1.00 92.75 100 ASP A N 1
ATOM 737 C CA . ASP A 1 100 ? 20.414 -6.810 -19.212 1.00 92.75 100 ASP A CA 1
ATOM 738 C C . ASP A 1 100 ? 19.464 -6.996 -18.031 1.00 92.75 100 ASP A C 1
ATOM 740 O O . ASP A 1 100 ? 19.658 -7.845 -17.162 1.00 92.75 100 ASP A O 1
ATOM 744 N N . VAL A 1 101 ? 18.423 -6.164 -17.988 1.00 92.19 101 VAL A N 1
ATOM 745 C CA . VAL A 1 101 ? 17.350 -6.271 -17.003 1.00 92.19 101 VAL A CA 1
ATOM 746 C C . VAL A 1 101 ? 16.158 -6.926 -17.689 1.00 92.19 101 VAL A C 1
ATOM 748 O O . VAL A 1 101 ? 15.589 -6.295 -18.589 1.00 92.19 101 VAL A O 1
ATOM 751 N N . PRO A 1 102 ? 15.749 -8.140 -17.278 1.00 93.25 102 PRO A N 1
ATOM 752 C CA . PRO A 1 102 ? 14.661 -8.857 -17.927 1.00 93.25 102 PRO A CA 1
ATOM 753 C C . PRO A 1 102 ? 13.335 -8.096 -17.818 1.00 93.25 102 PRO A C 1
ATOM 755 O O . PRO A 1 102 ? 13.169 -7.174 -17.007 1.00 93.25 102 PRO A O 1
ATOM 758 N N . ALA A 1 103 ? 12.381 -8.481 -18.666 1.00 94.06 103 ALA A N 1
ATOM 759 C CA . ALA A 1 103 ? 11.000 -8.056 -18.494 1.00 94.06 103 ALA A CA 1
ATOM 760 C C . ALA A 1 103 ? 10.464 -8.602 -17.163 1.00 94.06 103 ALA A C 1
ATOM 762 O O . ALA A 1 103 ? 10.836 -9.693 -16.734 1.00 94.06 103 ALA A O 1
ATOM 763 N N . GLY A 1 104 ? 9.602 -7.839 -16.502 1.00 93.31 104 GLY A N 1
ATOM 764 C CA . GLY A 1 104 ? 9.070 -8.245 -15.208 1.00 93.31 104 GLY A CA 1
ATOM 765 C C . GLY A 1 104 ? 7.826 -7.471 -14.822 1.00 93.31 104 GLY A C 1
ATOM 766 O O . GLY A 1 104 ? 7.565 -6.383 -15.339 1.00 93.31 104 GLY A O 1
ATOM 767 N N . THR A 1 105 ? 7.061 -8.036 -13.899 1.00 93.81 105 THR A N 1
ATOM 768 C CA . THR A 1 105 ? 5.886 -7.385 -13.325 1.00 93.81 105 THR A CA 1
ATOM 769 C C . THR A 1 105 ? 6.315 -6.555 -12.126 1.00 93.81 105 THR A C 1
ATOM 771 O O . THR A 1 105 ? 6.995 -7.049 -11.229 1.00 93.81 105 THR A O 1
ATOM 774 N N . VAL A 1 106 ? 5.933 -5.282 -12.116 1.00 92.88 106 VAL A N 1
ATOM 775 C CA . VAL A 1 106 ? 6.225 -4.349 -11.028 1.00 92.88 106 VAL A CA 1
ATOM 776 C C . VAL A 1 106 ? 4.923 -3.824 -10.426 1.00 92.88 106 VAL A C 1
ATOM 778 O O . VAL A 1 106 ? 3.978 -3.551 -11.172 1.00 92.88 106 VAL A O 1
ATOM 781 N N . PRO A 1 107 ? 4.845 -3.652 -9.098 1.00 95.00 107 PRO A N 1
ATOM 782 C CA . PRO A 1 107 ? 3.716 -2.973 -8.487 1.00 95.00 107 PRO A CA 1
ATOM 783 C C . PRO A 1 107 ? 3.772 -1.484 -8.831 1.00 95.00 107 PRO A C 1
ATOM 785 O O . PRO A 1 107 ? 4.837 -0.860 -8.850 1.00 95.00 107 PRO A O 1
ATOM 788 N N . ARG A 1 108 ? 2.610 -0.894 -9.084 1.00 95.00 108 ARG A N 1
ATOM 789 C CA . ARG A 1 108 ? 2.462 0.532 -9.353 1.00 95.00 108 ARG A CA 1
ATOM 790 C C . ARG A 1 108 ? 1.325 1.088 -8.511 1.00 95.00 108 ARG A C 1
ATOM 792 O O . ARG A 1 108 ? 0.235 0.528 -8.471 1.00 95.00 108 ARG A O 1
ATOM 799 N N . PHE A 1 109 ? 1.580 2.223 -7.868 1.00 96.62 109 PHE A N 1
ATOM 800 C CA . PHE A 1 109 ? 0.566 2.988 -7.154 1.00 96.62 109 PHE A CA 1
ATOM 801 C C . PHE A 1 109 ? 0.205 4.246 -7.944 1.00 96.62 109 PHE A C 1
ATOM 803 O O . PHE A 1 109 ? 1.074 4.991 -8.403 1.00 96.62 109 PHE A O 1
ATOM 810 N N . ARG A 1 110 ? -1.094 4.483 -8.109 1.00 94.56 110 ARG A N 1
ATOM 811 C CA . ARG A 1 110 ? -1.659 5.692 -8.706 1.00 94.56 110 ARG A CA 1
ATOM 812 C C . ARG A 1 110 ? -2.390 6.465 -7.620 1.00 94.56 110 ARG A C 1
ATOM 814 O O . ARG A 1 110 ? -3.453 6.038 -7.178 1.00 94.56 110 ARG A O 1
ATOM 821 N N . ALA A 1 111 ? -1.835 7.603 -7.215 1.00 95.06 111 ALA A N 1
ATOM 822 C CA . ALA A 1 111 ? -2.473 8.487 -6.247 1.00 95.06 111 ALA A CA 1
ATOM 823 C C . ALA A 1 111 ? -3.819 9.012 -6.778 1.00 95.06 111 ALA A C 1
ATOM 825 O O . ALA A 1 111 ? -3.916 9.484 -7.916 1.00 95.06 111 ALA A O 1
ATOM 826 N N . GLY A 1 112 ? -4.852 8.940 -5.940 1.00 92.06 112 GLY A N 1
ATOM 827 C CA . GLY A 1 112 ? -6.181 9.465 -6.234 1.00 92.06 112 GLY A CA 1
ATOM 828 C C . GLY A 1 112 ? -6.180 10.989 -6.381 1.00 92.06 112 GLY A C 1
ATOM 829 O O . GLY A 1 112 ? -5.216 11.671 -6.030 1.00 92.06 112 GLY A O 1
ATOM 83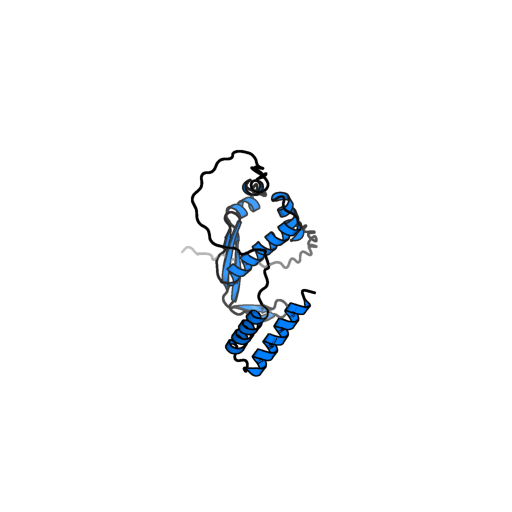0 N N . ALA A 1 113 ? -7.258 11.548 -6.934 1.00 90.19 113 ALA A N 1
ATOM 831 C CA . ALA A 1 113 ? -7.411 13.002 -7.035 1.00 90.19 113 ALA A CA 1
ATOM 832 C C . ALA A 1 113 ? -7.451 13.664 -5.647 1.00 90.19 113 ALA A C 1
ATOM 834 O O . ALA A 1 113 ? -6.688 14.593 -5.408 1.00 90.19 113 ALA A O 1
ATOM 835 N N . ALA A 1 114 ? -8.254 13.121 -4.724 1.00 89.12 114 ALA A N 1
ATOM 836 C CA . ALA A 1 114 ? -8.362 13.636 -3.359 1.00 89.12 114 ALA A CA 1
ATOM 837 C C . ALA A 1 114 ? -7.022 13.577 -2.608 1.00 89.12 114 ALA A C 1
ATOM 839 O O . ALA A 1 114 ? -6.589 14.591 -2.078 1.00 89.12 114 ALA A O 1
ATOM 840 N N . PHE A 1 115 ? -6.301 12.449 -2.657 1.00 89.75 115 PHE A N 1
ATOM 841 C CA . PHE A 1 115 ? -4.983 12.351 -2.022 1.00 89.75 115 PHE A CA 1
ATOM 842 C C . PHE A 1 115 ? -3.976 13.375 -2.567 1.00 89.75 115 PHE A C 1
ATOM 844 O O . PHE A 1 115 ? -3.273 14.023 -1.796 1.00 89.75 115 PHE A O 1
ATOM 851 N N . ARG A 1 116 ? -3.933 13.581 -3.892 1.00 91.50 116 ARG A N 1
ATOM 852 C CA . ARG A 1 116 ? -3.074 14.614 -4.496 1.00 91.50 116 ARG A CA 1
ATOM 853 C C . ARG A 1 116 ? -3.475 16.023 -4.069 1.00 91.50 116 ARG A C 1
ATOM 855 O O . ARG A 1 116 ? -2.590 16.830 -3.811 1.00 91.50 116 ARG A O 1
ATOM 862 N N . ALA A 1 117 ? -4.775 16.305 -3.991 1.00 90.12 117 ALA A N 1
ATOM 863 C CA . ALA A 1 117 ? -5.284 17.598 -3.550 1.00 90.12 117 ALA A CA 1
ATOM 864 C C . ALA A 1 117 ? -4.906 17.884 -2.089 1.00 90.12 117 ALA A C 1
ATOM 866 O O . ALA A 1 117 ? -4.345 18.939 -1.821 1.00 90.12 117 ALA A O 1
ATOM 867 N N . SER A 1 118 ? -5.107 16.928 -1.176 1.00 89.19 118 SER A N 1
ATOM 868 C CA . SER A 1 118 ? -4.708 17.061 0.233 1.00 89.19 118 SER A CA 1
ATOM 869 C C . SER A 1 118 ? -3.203 17.281 0.397 1.00 89.19 118 SER A C 1
ATOM 871 O O . SER A 1 118 ? -2.786 18.177 1.121 1.00 89.19 118 SER A O 1
ATOM 873 N N . VAL A 1 119 ? -2.368 16.524 -0.326 1.00 90.00 119 VAL A N 1
ATOM 874 C CA . VAL A 1 119 ? -0.904 16.696 -0.269 1.00 90.00 119 VAL A CA 1
ATOM 875 C C . VAL A 1 119 ? -0.467 18.050 -0.838 1.00 90.00 119 VAL A C 1
ATOM 877 O O . VAL A 1 119 ? 0.460 18.655 -0.310 1.00 90.00 119 VAL A O 1
ATOM 880 N N . ALA A 1 120 ? -1.123 18.542 -1.892 1.00 89.19 120 ALA A N 1
ATOM 881 C CA . ALA A 1 120 ? -0.822 19.851 -2.470 1.00 89.19 120 ALA A CA 1
ATOM 882 C C . ALA A 1 120 ? -1.294 21.016 -1.583 1.00 89.19 120 ALA A C 1
ATOM 884 O O . ALA A 1 120 ? -0.615 22.036 -1.514 1.00 89.19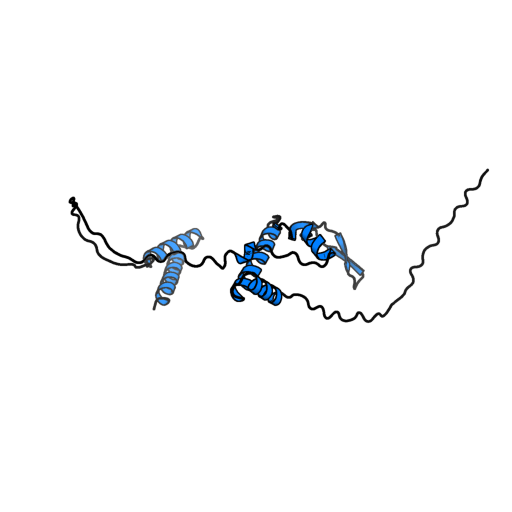 120 ALA A O 1
ATOM 885 N N . ALA A 1 121 ? -2.438 20.863 -0.913 1.00 86.69 121 ALA A N 1
ATOM 886 C CA . ALA A 1 121 ? -2.998 21.863 -0.007 1.00 86.69 121 ALA A CA 1
ATOM 887 C C . ALA A 1 121 ? -2.339 21.857 1.385 1.00 86.69 121 ALA A C 1
ATOM 889 O O . ALA A 1 121 ? -2.469 22.830 2.119 1.00 86.69 121 ALA A O 1
ATOM 890 N N . GLY A 1 122 ? -1.648 20.772 1.757 1.00 79.31 122 GLY A N 1
ATOM 891 C CA . GLY A 1 122 ? -1.102 20.582 3.105 1.00 79.31 122 GLY A CA 1
ATOM 892 C C . GLY A 1 122 ? -2.169 20.314 4.172 1.00 79.31 122 GLY A C 1
ATOM 893 O O . GLY A 1 122 ? -1.842 20.265 5.354 1.00 79.31 122 GLY A O 1
ATOM 894 N N . ASP A 1 123 ? -3.425 20.129 3.761 1.00 71.75 123 ASP A N 1
ATOM 895 C CA . ASP A 1 123 ? -4.561 19.908 4.646 1.00 71.75 123 ASP A CA 1
ATOM 896 C C . ASP A 1 123 ? -4.880 18.412 4.750 1.00 71.75 123 ASP A C 1
ATOM 898 O O . ASP A 1 123 ? -4.992 17.694 3.744 1.00 71.75 123 ASP A O 1
ATOM 902 N N . ALA A 1 124 ? -4.984 17.925 5.985 1.00 65.81 124 ALA A N 1
ATOM 903 C CA . ALA A 1 124 ? -5.318 16.537 6.247 1.00 65.81 124 ALA A CA 1
ATOM 904 C C . ALA A 1 124 ? -6.819 16.342 6.004 1.00 65.81 124 ALA A C 1
ATOM 906 O O . ALA A 1 124 ? -7.618 16.999 6.668 1.00 65.81 124 ALA A O 1
ATOM 907 N N . PRO A 1 125 ? -7.231 15.419 5.115 1.00 66.56 125 PRO A N 1
ATOM 908 C CA . PRO A 1 125 ? -8.647 15.174 4.909 1.00 66.56 125 PRO A CA 1
ATOM 909 C C . PRO A 1 125 ? -9.253 14.702 6.231 1.00 66.56 125 PRO A C 1
ATOM 911 O O . PRO A 1 125 ? -8.773 13.735 6.835 1.00 66.56 125 PRO A O 1
ATOM 914 N N . GLU A 1 126 ? -10.286 15.408 6.688 1.00 62.41 126 GLU A N 1
ATOM 915 C CA . GLU A 1 126 ? -11.011 15.062 7.903 1.00 62.41 126 GLU A CA 1
ATOM 916 C C . GLU A 1 126 ? -11.496 13.610 7.799 1.00 62.41 126 GLU A C 1
ATOM 918 O O . GLU A 1 126 ? -12.113 13.197 6.812 1.00 62.41 126 GLU A O 1
ATOM 923 N N . VAL A 1 127 ? -11.148 12.797 8.799 1.00 61.22 127 VAL A N 1
ATOM 924 C CA . VAL A 1 127 ? -11.507 11.378 8.815 1.00 61.22 127 VAL A CA 1
ATOM 925 C C . VAL A 1 127 ? -13.033 11.295 8.869 1.00 61.22 127 VAL A C 1
ATOM 927 O O . VAL A 1 127 ? -13.619 11.813 9.820 1.00 61.22 127 VAL A O 1
ATOM 930 N N . PRO A 1 128 ? -13.706 10.639 7.906 1.00 60.41 128 PRO A N 1
ATOM 931 C CA . PRO A 1 128 ? -15.157 10.580 7.922 1.00 60.41 128 PRO A CA 1
ATOM 932 C C . PRO A 1 128 ? -15.627 9.904 9.215 1.00 60.41 128 PRO A C 1
ATOM 934 O O . PRO A 1 128 ? -15.164 8.814 9.565 1.00 60.41 128 PRO A O 1
ATOM 937 N N . ALA A 1 129 ? -16.596 10.521 9.897 1.00 56.84 129 ALA A N 1
ATOM 938 C CA . ALA A 1 129 ? -17.162 10.095 11.185 1.00 56.84 129 ALA A CA 1
ATOM 939 C C . ALA A 1 129 ? -17.748 8.660 11.215 1.00 56.84 129 ALA A C 1
ATOM 941 O O . ALA A 1 129 ? -18.237 8.201 12.246 1.00 56.84 129 ALA A O 1
ATOM 942 N N . VAL A 1 130 ? -17.702 7.917 10.103 1.00 58.22 130 VAL A N 1
ATOM 943 C CA . VAL A 1 130 ? -18.120 6.511 10.006 1.00 58.22 130 VAL A CA 1
ATOM 944 C C . VAL A 1 130 ? -17.257 5.569 10.853 1.00 58.22 130 VAL A C 1
ATOM 946 O O . VAL A 1 130 ? -17.776 4.569 11.338 1.00 58.22 130 VAL A O 1
ATOM 949 N N . VAL A 1 131 ? -15.988 5.909 11.104 1.00 59.72 131 VAL A N 1
ATOM 950 C CA . VAL A 1 131 ? -15.073 5.074 11.906 1.00 59.72 131 VAL A CA 1
ATOM 951 C C . VAL A 1 131 ? -15.430 5.094 13.402 1.00 59.72 131 VAL A C 1
ATOM 953 O O . VAL A 1 131 ? -15.188 4.120 14.105 1.00 59.72 131 VAL A O 1
ATOM 956 N N . GLN A 1 132 ? -16.078 6.158 13.887 1.00 52.22 132 GLN A N 1
ATOM 957 C CA . GLN A 1 132 ? -16.416 6.309 15.309 1.00 52.22 132 GLN A CA 1
ATOM 958 C C . GLN A 1 132 ? -17.764 5.671 15.697 1.00 52.22 132 GLN A C 1
ATOM 960 O O . GLN A 1 132 ? -18.038 5.469 16.879 1.00 52.22 132 GLN A O 1
ATOM 965 N N . ARG A 1 133 ? -18.627 5.331 14.726 1.00 57.41 133 ARG A N 1
ATOM 966 C CA . ARG A 1 133 ? -20.013 4.900 15.004 1.00 57.41 133 ARG A CA 1
ATOM 967 C C . ARG A 1 133 ? -20.176 3.427 15.385 1.00 57.41 133 ARG A C 1
ATOM 969 O O . ARG A 1 133 ? -21.219 3.069 15.922 1.00 57.41 133 ARG A O 1
ATOM 976 N N . THR A 1 134 ? -19.188 2.567 15.144 1.00 53.44 134 THR A N 1
ATOM 977 C CA . THR A 1 134 ? -19.285 1.137 15.505 1.00 53.44 134 THR A CA 1
ATOM 978 C C . THR A 1 134 ? -18.785 0.831 16.916 1.00 53.44 134 THR A C 1
ATOM 980 O O . THR A 1 134 ? -19.072 -0.244 17.432 1.00 53.44 134 THR A O 1
ATOM 983 N N . ALA A 1 135 ? -18.096 1.773 17.571 1.00 54.00 135 ALA A N 1
ATOM 984 C CA . ALA A 1 135 ? -17.621 1.617 18.948 1.00 54.00 135 ALA A CA 1
ATOM 985 C C . ALA A 1 135 ? -18.712 1.883 20.010 1.00 54.00 135 ALA A C 1
ATOM 987 O O . ALA A 1 135 ? -18.545 1.522 21.172 1.00 54.00 135 ALA A O 1
ATOM 988 N N . SER A 1 136 ? -19.848 2.483 19.633 1.00 50.44 136 SER A N 1
ATOM 989 C CA . SER A 1 136 ? -20.912 2.901 20.558 1.00 50.44 136 SER A CA 1
ATOM 990 C C . SER A 1 136 ? -22.251 2.176 20.380 1.00 50.44 136 SER A C 1
ATOM 992 O O . SER A 1 136 ? -23.265 2.643 20.902 1.00 50.44 136 SER A O 1
ATOM 994 N N . VAL A 1 137 ? -22.275 0.970 19.790 1.00 45.88 137 VAL A N 1
ATOM 995 C CA . VAL A 1 137 ? -23.398 0.034 20.016 1.00 45.88 137 VAL A CA 1
ATOM 996 C C . VAL A 1 137 ? -23.299 -0.498 21.450 1.00 45.88 137 VAL A C 1
ATOM 998 O O . VAL A 1 137 ? -22.919 -1.633 21.729 1.00 45.88 137 VAL A O 1
ATOM 1001 N N . ARG A 1 138 ? -23.632 0.380 22.402 1.00 54.53 138 ARG A N 1
ATOM 1002 C CA . ARG A 1 138 ? -23.999 0.006 23.758 1.00 54.53 138 ARG A CA 1
ATOM 1003 C C . ARG A 1 138 ? -25.212 -0.906 23.651 1.00 54.53 138 ARG A C 1
ATOM 1005 O O . ARG A 1 138 ? -26.245 -0.520 23.111 1.00 54.53 138 ARG A O 1
ATOM 1012 N N . ARG A 1 139 ? -25.029 -2.119 24.173 1.00 56.28 139 ARG A N 1
ATOM 1013 C CA . ARG A 1 139 ? -26.038 -2.992 24.783 1.00 56.28 139 ARG A CA 1
ATOM 1014 C C . ARG A 1 139 ? -27.463 -2.429 24.704 1.00 56.28 139 ARG A C 1
ATOM 1016 O O . ARG A 1 139 ? -27.850 -1.622 25.545 1.00 56.28 139 ARG A O 1
ATOM 1023 N N . ARG A 1 140 ? -28.268 -2.923 23.765 1.00 45.16 140 ARG A N 1
ATOM 1024 C CA . ARG A 1 140 ? -29.719 -2.964 23.961 1.00 45.16 140 ARG A CA 1
ATOM 1025 C C . ARG A 1 140 ? -30.088 -4.359 24.453 1.00 45.16 140 ARG A C 1
ATOM 1027 O O . ARG A 1 140 ? -29.941 -5.323 23.718 1.00 45.16 140 ARG A O 1
ATOM 1034 N N . GLY A 1 141 ? -30.532 -4.415 25.708 1.00 39.91 141 GLY A N 1
ATOM 1035 C CA . GLY A 1 141 ? -31.478 -5.416 26.199 1.00 39.91 141 GLY A CA 1
ATOM 1036 C C . GLY A 1 141 ? -30.922 -6.789 26.555 1.00 39.91 141 GLY A C 1
ATOM 1037 O O . GLY A 1 141 ? -31.074 -7.740 25.803 1.00 39.91 141 GLY A O 1
ATOM 1038 N N . ARG A 1 142 ? -30.399 -6.911 27.776 1.00 44.88 142 ARG A N 1
ATOM 1039 C CA . ARG A 1 142 ? -30.676 -8.086 28.610 1.00 44.88 142 ARG A CA 1
ATOM 1040 C C . ARG A 1 142 ? -32.141 -7.953 29.042 1.00 44.88 142 ARG A C 1
ATOM 1042 O O . ARG A 1 142 ? -32.457 -6.994 29.737 1.00 44.88 142 ARG A O 1
ATOM 1049 N N . VAL A 1 143 ? -33.010 -8.848 28.582 1.00 46.69 143 VAL A N 1
ATOM 1050 C CA . VAL A 1 143 ? -34.339 -9.060 29.171 1.00 46.69 143 VAL A CA 1
ATOM 1051 C C . VAL A 1 143 ? -34.249 -10.335 30.001 1.00 46.69 143 VAL A C 1
ATOM 1053 O O . VAL A 1 143 ? -34.236 -11.436 29.458 1.00 46.69 143 VAL A O 1
ATOM 1056 N N . ASP A 1 144 ? -34.072 -10.173 31.310 1.00 40.22 144 ASP A N 1
ATOM 1057 C CA . ASP A 1 144 ? -34.274 -11.256 32.267 1.00 40.22 144 ASP A CA 1
ATOM 1058 C C . ASP A 1 144 ? -35.781 -11.360 32.585 1.00 40.22 144 ASP A C 1
ATOM 1060 O O . ASP A 1 144 ? -36.455 -10.345 32.753 1.00 40.22 144 ASP A O 1
ATOM 1064 N N . ALA A 1 145 ? -36.259 -12.607 32.593 1.00 38.16 145 ALA A N 1
ATOM 1065 C CA . ALA A 1 145 ? -37.454 -13.210 33.198 1.00 38.16 145 ALA A CA 1
ATOM 1066 C C . ALA A 1 145 ? -38.462 -12.343 33.997 1.00 38.16 145 ALA A C 1
ATOM 1068 O O . ALA A 1 145 ? -38.071 -11.656 34.935 1.00 38.16 145 ALA A O 1
ATOM 1069 N N . ALA A 1 146 ? -39.772 -12.545 33.764 1.00 40.53 146 ALA A N 1
ATOM 1070 C CA . ALA A 1 146 ? -40.642 -13.409 34.595 1.00 40.53 146 ALA A CA 1
ATOM 1071 C C . ALA A 1 146 ? -42.143 -13.346 34.193 1.00 40.53 146 ALA A C 1
ATOM 1073 O O . ALA A 1 146 ? -42.606 -12.340 33.663 1.00 40.53 146 ALA A O 1
ATOM 1074 N N . ASP A 1 147 ? -42.850 -14.428 34.553 1.00 32.72 147 ASP A N 1
ATOM 1075 C CA . ASP A 1 147 ? -44.301 -14.615 34.764 1.00 32.72 147 ASP A CA 1
ATOM 1076 C C . ASP A 1 147 ? -45.264 -14.983 33.614 1.00 32.72 147 ASP A C 1
ATOM 1078 O O . ASP A 1 147 ? -45.386 -14.279 32.616 1.00 32.72 147 ASP A O 1
ATOM 1082 N N . GLY A 1 148 ? -46.035 -16.067 33.834 1.00 33.84 148 GLY A N 1
ATOM 1083 C CA . GLY A 1 148 ? -47.353 -16.246 33.204 1.00 33.84 148 GLY A CA 1
ATOM 1084 C C . GLY A 1 148 ? -47.751 -17.631 32.667 1.00 33.84 148 GLY A C 1
ATOM 1085 O O . GLY A 1 148 ? -47.901 -17.807 31.466 1.00 33.84 148 GLY A O 1
ATOM 1086 N N . THR A 1 149 ? -47.983 -18.588 33.563 1.00 31.94 149 THR A N 1
ATOM 1087 C CA . THR A 1 149 ? -48.657 -19.899 33.423 1.00 31.94 149 THR A CA 1
ATOM 1088 C C . THR A 1 149 ? -49.940 -19.936 32.560 1.00 31.94 149 THR A C 1
ATOM 1090 O O . THR A 1 149 ? -50.835 -19.125 32.774 1.00 31.94 149 THR A O 1
ATOM 1093 N N . THR A 1 150 ? -50.106 -20.943 31.683 1.00 30.41 150 THR A N 1
ATOM 1094 C CA . THR A 1 150 ? -51.198 -21.966 31.699 1.00 30.41 150 THR A CA 1
ATOM 1095 C C . THR A 1 150 ? -51.149 -22.889 30.468 1.00 30.41 150 THR A C 1
ATOM 1097 O O . THR A 1 150 ? -51.016 -22.442 29.333 1.00 30.41 150 THR A O 1
ATOM 1100 N N . ALA A 1 151 ? -51.242 -24.197 30.725 1.00 36.81 151 ALA A N 1
ATOM 1101 C CA . ALA A 1 151 ? -51.412 -25.271 29.742 1.00 36.81 151 ALA A CA 1
ATOM 1102 C C . ALA A 1 151 ? -52.845 -25.276 29.152 1.00 36.81 151 ALA A C 1
ATOM 1104 O O . ALA A 1 151 ? -53.734 -24.633 29.714 1.00 36.81 151 ALA A O 1
ATOM 1105 N N . PRO A 1 152 ? -53.094 -26.020 28.058 1.00 46.19 152 PRO A N 1
ATOM 1106 C CA . PRO A 1 152 ? -53.576 -27.382 28.280 1.00 46.19 152 PRO A CA 1
ATOM 1107 C C . PRO A 1 152 ? -52.949 -28.445 27.367 1.00 46.19 152 PRO A C 1
ATOM 1109 O O . PRO A 1 152 ? -52.267 -28.179 26.380 1.00 46.19 152 PRO A O 1
ATOM 1112 N N . GLU A 1 153 ? -53.190 -29.667 27.811 1.00 34.59 153 GLU A N 1
ATOM 1113 C CA . GLU A 1 153 ? -52.601 -30.948 27.463 1.00 34.59 153 GLU A CA 1
ATOM 1114 C C . GLU A 1 153 ? -53.085 -31.516 26.118 1.00 34.59 153 GLU A C 1
ATOM 1116 O O . GLU A 1 153 ? -54.257 -31.396 25.767 1.00 34.59 153 GLU A O 1
ATOM 1121 N N . ALA A 1 154 ? -52.195 -32.230 25.423 1.00 35.00 154 ALA A N 1
ATOM 1122 C CA . ALA A 1 154 ? -52.543 -33.401 24.619 1.00 35.00 154 ALA A CA 1
ATOM 1123 C C . ALA A 1 154 ? -51.308 -34.305 24.461 1.00 35.00 154 ALA A C 1
ATOM 1125 O O . ALA A 1 154 ? -50.368 -33.994 23.733 1.00 35.00 154 ALA A O 1
ATOM 1126 N N . ASP A 1 155 ? -51.340 -35.371 25.257 1.00 30.52 155 ASP A N 1
ATOM 1127 C CA . ASP A 1 155 ? -50.887 -36.746 25.031 1.00 30.52 155 ASP A CA 1
ATOM 1128 C C . ASP A 1 155 ? -49.895 -37.042 23.884 1.00 30.52 155 ASP A C 1
ATOM 1130 O O . ASP A 1 155 ? -50.152 -36.807 22.703 1.00 30.52 155 ASP A O 1
ATOM 1134 N N . GLY A 1 156 ? -48.773 -37.657 24.259 1.00 32.53 156 GLY A N 1
ATOM 1135 C CA . GLY A 1 156 ? -47.745 -38.155 23.353 1.00 32.53 156 GLY A CA 1
ATOM 1136 C C . GLY A 1 156 ? -46.585 -38.795 24.109 1.00 32.53 156 GLY A C 1
ATOM 1137 O O . GLY A 1 156 ? -45.468 -38.282 24.100 1.00 32.53 156 GLY A O 1
ATOM 1138 N N . THR A 1 157 ? -46.858 -39.902 24.799 1.00 31.48 157 THR A N 1
ATOM 1139 C CA . THR A 1 157 ? -45.858 -40.746 25.472 1.00 31.48 157 THR A CA 1
ATOM 1140 C C . THR A 1 157 ? -44.884 -41.364 24.460 1.00 31.48 157 THR A C 1
ATOM 1142 O O . THR A 1 157 ? -45.303 -42.169 23.636 1.00 31.48 157 THR A O 1
ATOM 1145 N N . VAL A 1 158 ? -43.583 -41.057 24.567 1.00 39.00 158 VAL A N 1
ATOM 1146 C CA . VAL A 1 158 ? -42.467 -41.949 24.179 1.00 39.00 158 VAL A CA 1
ATOM 1147 C C . VAL A 1 158 ? -41.191 -41.586 24.956 1.00 39.00 158 VAL A C 1
ATOM 1149 O O . VAL A 1 158 ? -40.498 -40.618 24.664 1.00 39.00 158 VAL A O 1
ATOM 1152 N N . ASP A 1 159 ? -40.967 -42.378 26.001 1.00 31.06 159 ASP A N 1
ATOM 1153 C CA . ASP A 1 159 ? -39.713 -42.912 26.549 1.00 31.06 159 ASP A CA 1
ATOM 1154 C C . ASP A 1 159 ? -38.360 -42.205 26.263 1.00 31.06 159 ASP A C 1
ATOM 1156 O O . ASP A 1 159 ? -37.775 -42.308 25.188 1.00 31.06 159 ASP A O 1
ATOM 1160 N N . GLY A 1 160 ? -37.833 -41.554 27.309 1.00 29.78 160 GLY A N 1
ATOM 1161 C CA . GLY A 1 160 ? -36.536 -41.874 27.932 1.00 29.78 160 GLY A CA 1
ATOM 1162 C C . GLY A 1 160 ? -35.228 -41.765 27.128 1.00 29.78 160 GLY A C 1
ATOM 1163 O O . GLY A 1 160 ? -34.876 -42.650 26.357 1.00 29.78 160 GLY A O 1
ATOM 1164 N N . GLY A 1 161 ? -34.378 -40.778 27.458 1.00 26.97 161 GLY A N 1
ATOM 1165 C CA . GLY A 1 161 ? -32.978 -40.792 27.001 1.00 26.97 161 GLY A CA 1
ATOM 1166 C C . GLY A 1 161 ? -32.120 -39.586 27.386 1.00 26.97 161 GLY A C 1
ATOM 1167 O O . GLY A 1 161 ? -31.929 -38.669 26.602 1.00 26.97 161 GLY A O 1
ATOM 1168 N N . ALA A 1 162 ? -31.589 -39.603 28.601 1.00 28.66 162 ALA A N 1
ATOM 1169 C CA . ALA A 1 162 ? -30.783 -38.573 29.247 1.00 28.66 162 ALA A CA 1
ATOM 1170 C C . ALA A 1 162 ? -29.487 -38.101 28.525 1.00 28.66 162 ALA A C 1
ATOM 1172 O O . ALA A 1 162 ? -28.775 -38.887 27.912 1.00 28.66 162 ALA A O 1
ATOM 1173 N N . ARG A 1 163 ? -29.115 -36.847 28.847 1.00 33.47 163 ARG A N 1
ATOM 1174 C CA . ARG A 1 163 ? -27.752 -36.324 29.129 1.00 33.47 163 ARG A CA 1
ATOM 1175 C C . ARG A 1 163 ? -26.762 -36.004 27.987 1.00 33.47 163 ARG A C 1
ATOM 1177 O O . ARG A 1 163 ? -26.185 -36.867 27.348 1.00 33.47 163 ARG A O 1
ATOM 1184 N N . GLU A 1 164 ? -26.412 -34.713 27.989 1.00 33.41 164 GLU A N 1
ATOM 1185 C CA . GLU A 1 164 ? -25.042 -34.190 28.143 1.00 33.41 164 GLU A CA 1
ATOM 1186 C C . GLU A 1 164 ? -24.108 -34.105 26.920 1.00 33.41 164 GLU A C 1
ATOM 1188 O O . GLU A 1 164 ? -23.917 -35.017 26.124 1.00 33.41 164 GLU A O 1
ATOM 1193 N N . ARG A 1 165 ? -23.491 -32.922 26.814 1.00 45.00 165 ARG A N 1
ATOM 1194 C CA . ARG A 1 165 ? -22.472 -32.528 25.841 1.00 45.00 165 ARG A CA 1
ATOM 1195 C C . ARG A 1 165 ? -21.261 -33.454 25.927 1.00 45.00 165 ARG A C 1
ATOM 1197 O O . ARG A 1 165 ? -20.753 -33.650 27.023 1.00 45.00 165 ARG A O 1
ATOM 1204 N N . GLN A 1 166 ? -20.711 -33.868 24.784 1.00 43.03 166 GLN A N 1
ATOM 1205 C CA . GLN A 1 166 ? -19.275 -34.134 24.644 1.00 43.03 166 GLN A CA 1
ATOM 1206 C C . GLN A 1 166 ? -18.848 -34.152 23.168 1.00 43.03 166 GLN A C 1
ATOM 1208 O O . GLN A 1 166 ? -19.031 -35.128 22.441 1.00 43.03 166 GLN A O 1
ATOM 1213 N N . ASP A 1 167 ? -18.212 -33.056 22.749 1.00 47.59 167 ASP A N 1
ATOM 1214 C CA . ASP A 1 167 ? -17.358 -32.988 21.568 1.00 47.59 167 ASP A CA 1
ATOM 1215 C C . ASP A 1 167 ? -16.164 -33.937 21.756 1.00 47.59 167 ASP A C 1
ATOM 1217 O O . ASP A 1 167 ? -15.147 -33.631 22.388 1.00 47.59 167 ASP A O 1
ATOM 1221 N N . GLY A 1 168 ? -16.308 -35.141 21.217 1.00 45.72 168 GLY A N 1
ATOM 1222 C CA . GLY A 1 168 ? -15.261 -36.143 21.156 1.00 45.72 168 GLY A CA 1
ATOM 1223 C C . GLY A 1 168 ? -15.277 -36.796 19.789 1.00 45.72 168 GLY A C 1
ATOM 1224 O O . GLY A 1 168 ? -15.967 -37.791 19.586 1.00 45.72 168 GLY A O 1
ATOM 1225 N N . VAL A 1 169 ? -14.497 -36.268 18.840 1.00 54.31 169 VAL A N 1
ATOM 1226 C CA . VAL A 1 169 ? -14.236 -36.992 17.591 1.00 54.31 169 VAL A CA 1
ATOM 1227 C C . VAL A 1 169 ? -13.580 -38.319 17.969 1.00 54.31 169 VAL A C 1
ATOM 1229 O O . VAL A 1 169 ? -12.438 -38.363 18.429 1.00 54.31 169 VAL A O 1
ATOM 1232 N N . SER A 1 170 ? -14.333 -39.407 17.823 1.00 62.16 170 SER A N 1
ATOM 1233 C CA . SER A 1 170 ? -13.903 -40.737 18.234 1.00 62.16 170 SER A CA 1
ATOM 1234 C C . SER A 1 170 ? -12.573 -41.097 17.562 1.00 62.16 170 SER A C 1
ATOM 1236 O O . SER A 1 170 ? -12.435 -41.029 16.339 1.00 62.16 170 SER A O 1
ATOM 1238 N N . VAL A 1 171 ? -11.584 -41.533 18.349 1.00 61.91 171 VAL A N 1
ATOM 1239 C CA . VAL A 1 171 ? -10.228 -41.897 17.881 1.00 61.91 171 VAL A CA 1
ATOM 1240 C C . VAL A 1 171 ? -10.267 -42.978 16.784 1.00 61.91 171 VAL A C 1
ATOM 1242 O O . VAL A 1 171 ? -9.366 -43.070 15.946 1.00 61.91 171 VAL A O 1
ATOM 1245 N N . LYS A 1 172 ? -11.334 -43.789 16.750 1.00 62.94 172 LYS A N 1
ATOM 1246 C CA . LYS A 1 172 ? -11.605 -44.774 15.690 1.00 62.94 172 LYS A CA 1
ATOM 1247 C C . LYS A 1 172 ? -11.905 -44.110 14.338 1.00 62.94 172 LYS A C 1
ATOM 1249 O O . LYS A 1 172 ? -11.404 -44.584 13.319 1.00 62.94 172 LYS A O 1
ATOM 1254 N N . THR A 1 173 ? -12.649 -43.007 14.334 1.00 70.62 173 THR A N 1
ATOM 1255 C CA . THR A 1 173 ? -13.017 -42.245 13.131 1.00 70.62 173 THR A CA 1
ATOM 1256 C C . THR A 1 173 ? -11.791 -41.529 12.556 1.00 70.62 173 THR A C 1
ATOM 1258 O O . THR A 1 173 ? -11.449 -41.743 11.396 1.00 70.62 173 THR A O 1
ATOM 1261 N N . LEU A 1 174 ? -10.997 -40.861 13.404 1.00 67.25 174 LEU A N 1
ATOM 1262 C CA . LEU A 1 174 ? -9.738 -40.207 13.001 1.00 67.25 174 LEU A CA 1
ATOM 1263 C C . LEU A 1 174 ? -8.717 -41.177 12.387 1.00 67.25 174 LEU A C 1
ATOM 1265 O O . LEU A 1 174 ? -8.051 -40.844 11.408 1.00 67.25 174 LEU A O 1
ATOM 1269 N N . LYS A 1 175 ? -8.593 -42.401 12.921 1.00 76.94 175 LYS A N 1
ATOM 1270 C CA . LYS A 1 175 ? -7.705 -43.420 12.330 1.00 76.94 175 LYS A CA 1
ATOM 1271 C C . LYS A 1 175 ? -8.138 -43.801 10.915 1.00 76.94 175 LYS A C 1
ATOM 1273 O O . LYS A 1 175 ? -7.282 -43.948 10.044 1.00 76.94 175 LYS A O 1
ATOM 1278 N N . LYS A 1 176 ? -9.445 -43.956 10.690 1.00 76.44 176 LYS A N 1
ATOM 1279 C CA . LYS A 1 176 ? -10.008 -44.343 9.391 1.00 76.44 176 LYS A CA 1
ATOM 1280 C C . LYS A 1 176 ? -9.807 -43.239 8.349 1.00 76.44 176 LYS A C 1
ATOM 1282 O O . LYS A 1 176 ? -9.402 -43.536 7.225 1.00 76.44 176 LYS A O 1
ATOM 1287 N N . ASP A 1 177 ? -9.990 -41.983 8.745 1.00 79.38 177 ASP A N 1
ATOM 1288 C CA . ASP A 1 177 ? -9.853 -40.833 7.848 1.00 79.38 177 ASP A CA 1
ATOM 1289 C C . ASP A 1 177 ? -8.387 -40.543 7.491 1.00 79.38 177 ASP A C 1
ATOM 1291 O O . ASP A 1 177 ? -8.071 -40.304 6.324 1.00 79.38 177 ASP A O 1
ATOM 1295 N N . VAL A 1 178 ? -7.460 -40.686 8.447 1.00 75.06 178 VAL A N 1
ATOM 1296 C CA . VAL A 1 178 ? -6.010 -40.555 8.197 1.00 75.06 178 VAL A CA 1
ATOM 1297 C C . VAL A 1 178 ? -5.482 -41.698 7.323 1.00 75.06 178 VAL A C 1
ATOM 1299 O O . VAL A 1 178 ? -4.651 -41.467 6.443 1.00 75.06 178 VAL A O 1
ATOM 1302 N N . GLU A 1 179 ? -5.972 -42.930 7.504 1.00 75.75 179 GLU A N 1
ATOM 1303 C CA . GLU A 1 179 ? -5.591 -44.055 6.639 1.00 75.75 179 GLU A CA 1
ATOM 1304 C C . GLU A 1 179 ? -6.109 -43.861 5.203 1.00 75.75 179 GLU A C 1
ATOM 1306 O O . GLU A 1 179 ? -5.381 -44.117 4.240 1.00 75.75 179 GLU A O 1
ATOM 1311 N N . LYS A 1 180 ? -7.342 -43.358 5.050 1.00 77.06 180 LYS A N 1
ATOM 1312 C CA . LYS A 1 180 ? -7.948 -43.049 3.746 1.00 77.06 180 LYS A CA 1
ATOM 1313 C C . LYS A 1 180 ? -7.207 -41.911 3.035 1.00 77.06 180 LYS A C 1
ATOM 1315 O O . LYS A 1 180 ? -6.924 -42.030 1.843 1.00 77.06 180 LYS A O 1
ATOM 1320 N N . ALA A 1 181 ? -6.820 -40.861 3.761 1.00 77.69 181 ALA A N 1
ATOM 1321 C CA . ALA A 1 181 ? -6.034 -39.751 3.225 1.00 77.69 181 ALA A CA 1
ATOM 1322 C C . ALA A 1 181 ? -4.619 -40.184 2.797 1.00 77.69 181 ALA A C 1
ATOM 1324 O O . ALA A 1 181 ? -4.179 -39.847 1.700 1.00 77.69 181 ALA A O 1
ATOM 1325 N N . ALA A 1 182 ? -3.930 -40.999 3.604 1.00 76.62 182 ALA A N 1
ATOM 1326 C CA . ALA A 1 182 ? -2.590 -41.491 3.275 1.00 76.62 182 ALA A CA 1
ATOM 1327 C C . ALA A 1 182 ? -2.584 -42.405 2.035 1.00 76.62 182 ALA A C 1
ATOM 1329 O O . ALA A 1 182 ? -1.666 -42.339 1.220 1.00 76.62 182 ALA A O 1
ATOM 1330 N N . ARG A 1 183 ? -3.629 -43.219 1.848 1.00 74.81 183 ARG A N 1
ATOM 1331 C CA . ARG A 1 183 ? -3.790 -44.051 0.643 1.00 74.81 183 ARG A CA 1
ATOM 1332 C C . ARG A 1 183 ? -4.086 -43.221 -0.603 1.00 74.81 183 ARG A C 1
ATOM 1334 O O . ARG A 1 183 ? -3.543 -43.524 -1.659 1.00 74.81 183 ARG A O 1
ATOM 1341 N N . LYS A 1 184 ? -4.885 -42.151 -0.478 1.00 76.94 184 LYS A N 1
ATOM 1342 C CA . LYS A 1 184 ? -5.121 -41.188 -1.571 1.00 76.94 184 LYS A CA 1
ATOM 1343 C C . LYS A 1 184 ? -3.829 -40.468 -1.989 1.00 76.94 184 LYS A C 1
ATOM 1345 O O . LYS A 1 184 ? -3.698 -40.088 -3.143 1.00 76.94 184 LYS A O 1
ATOM 1350 N N . ALA A 1 185 ? -2.864 -40.353 -1.077 1.00 75.50 185 ALA A N 1
ATOM 1351 C CA . ALA A 1 185 ? -1.524 -39.823 -1.331 1.00 75.50 185 ALA A CA 1
ATOM 1352 C C . ALA A 1 185 ? -0.491 -40.887 -1.783 1.00 75.50 185 ALA A C 1
ATOM 1354 O O . ALA A 1 185 ? 0.709 -40.635 -1.719 1.00 75.50 185 ALA A O 1
ATOM 1355 N N . GLY A 1 186 ? -0.921 -42.087 -2.204 1.00 72.69 186 GLY A N 1
ATOM 1356 C CA . GLY A 1 186 ? -0.037 -43.121 -2.768 1.00 72.69 186 GLY A CA 1
ATOM 1357 C C . GLY A 1 186 ? 0.780 -43.924 -1.745 1.00 72.69 186 GLY A C 1
ATOM 1358 O O . GLY A 1 186 ? 1.674 -44.681 -2.120 1.00 72.69 186 GLY A O 1
ATOM 1359 N N . VAL A 1 187 ? 0.495 -43.796 -0.444 1.00 72.56 187 VAL A N 1
ATOM 1360 C CA . VAL A 1 187 ? 1.228 -44.510 0.613 1.00 72.56 187 VAL A CA 1
ATOM 1361 C C . VAL A 1 187 ? 0.720 -45.949 0.753 1.00 72.56 187 VAL A C 1
ATOM 1363 O O . VAL A 1 187 ? -0.482 -46.193 0.879 1.00 72.56 187 VAL A O 1
ATOM 1366 N N . SER A 1 188 ? 1.645 -46.916 0.800 1.00 76.25 188 SER A N 1
ATOM 1367 C CA . SER A 1 188 ? 1.312 -48.338 0.951 1.00 76.25 188 SER A CA 1
ATOM 1368 C C . SER A 1 188 ? 0.490 -48.614 2.221 1.00 76.25 188 SER A C 1
ATOM 1370 O O . SER A 1 188 ? 0.702 -48.015 3.280 1.00 76.25 188 SER A O 1
ATOM 1372 N N . LYS A 1 189 ? -0.452 -49.562 2.127 1.00 72.69 189 LYS A N 1
ATOM 1373 C CA . LYS A 1 189 ? -1.435 -49.914 3.174 1.00 72.69 189 LYS A CA 1
ATOM 1374 C C . LYS A 1 189 ? -0.815 -50.105 4.567 1.00 72.69 189 LYS A C 1
ATOM 1376 O O . LYS A 1 189 ? -1.363 -49.619 5.556 1.00 72.69 189 LYS A O 1
ATOM 1381 N N . GLY A 1 190 ? 0.349 -50.755 4.648 1.00 78.19 190 GLY A N 1
ATOM 1382 C CA . GLY A 1 190 ? 1.068 -50.958 5.912 1.00 78.19 190 GLY A CA 1
ATOM 1383 C C . GLY A 1 190 ? 1.605 -49.658 6.523 1.00 78.19 190 GLY A C 1
ATOM 1384 O O . GLY A 1 190 ? 1.498 -49.442 7.733 1.00 78.19 190 GLY A O 1
ATOM 1385 N N . LYS A 1 191 ? 2.119 -48.751 5.687 1.00 72.06 191 LYS A N 1
ATOM 1386 C CA . LYS A 1 191 ? 2.684 -47.467 6.120 1.00 72.06 191 LYS A CA 1
ATOM 1387 C C . LYS A 1 191 ? 1.574 -46.477 6.505 1.00 72.06 191 LYS A C 1
ATOM 1389 O O . LYS A 1 191 ? 1.702 -45.805 7.524 1.00 72.06 191 LYS A O 1
ATOM 1394 N N . ALA A 1 192 ? 0.434 -46.495 5.809 1.00 79.25 192 ALA A N 1
ATOM 1395 C CA . ALA A 1 192 ? -0.758 -45.708 6.152 1.00 79.25 192 ALA A CA 1
ATOM 1396 C C . ALA A 1 192 ? -1.332 -46.058 7.542 1.00 79.25 192 ALA A C 1
ATOM 1398 O O . ALA A 1 192 ? -1.591 -45.165 8.352 1.00 79.25 192 ALA A O 1
ATOM 1399 N N . LYS A 1 193 ? -1.448 -47.355 7.869 1.00 77.75 193 LYS A N 1
ATOM 1400 C CA . LYS A 1 193 ? -1.949 -47.824 9.176 1.00 77.75 193 LYS A CA 1
ATOM 1401 C C . LYS A 1 193 ? -1.026 -47.417 10.336 1.00 77.75 193 LYS A C 1
ATOM 1403 O O . LYS A 1 193 ? -1.505 -47.048 11.412 1.00 77.75 193 LYS A O 1
ATOM 1408 N N . LYS A 1 194 ? 0.299 -47.432 10.121 1.00 77.12 194 LYS A N 1
ATOM 1409 C CA . LYS A 1 194 ? 1.296 -46.993 11.118 1.00 77.12 194 LYS A CA 1
ATOM 1410 C C . LYS A 1 194 ? 1.219 -45.480 11.366 1.00 77.12 194 LYS A C 1
ATOM 1412 O O . LYS A 1 194 ? 1.246 -45.057 12.522 1.00 77.12 194 LYS A O 1
ATOM 1417 N N . THR A 1 195 ? 1.044 -44.681 10.311 1.00 72.12 195 THR A N 1
ATOM 1418 C CA . THR A 1 195 ? 0.868 -43.222 10.412 1.00 72.12 195 THR A CA 1
ATOM 1419 C C . THR A 1 195 ? -0.428 -42.859 11.139 1.00 72.12 195 THR A C 1
ATOM 1421 O O . THR A 1 195 ? -0.390 -42.073 12.083 1.00 72.12 195 THR A O 1
ATOM 1424 N N . ALA A 1 196 ? -1.551 -43.505 10.807 1.00 78.75 196 ALA A N 1
ATOM 1425 C CA . ALA A 1 196 ? -2.828 -43.297 11.494 1.00 78.75 196 ALA A CA 1
ATOM 1426 C C . ALA A 1 196 ? -2.764 -43.645 12.995 1.00 78.75 196 ALA A C 1
ATOM 1428 O O . ALA A 1 196 ? -3.282 -42.901 13.828 1.00 78.75 196 ALA A O 1
ATOM 1429 N N . LYS A 1 197 ? -2.070 -44.733 13.372 1.00 80.31 197 LYS A N 1
ATOM 1430 C CA . LYS A 1 197 ? -1.866 -45.105 14.785 1.00 80.31 197 LYS A CA 1
ATOM 1431 C C . LYS A 1 197 ? -1.039 -44.059 15.547 1.00 80.31 197 LYS A C 1
ATOM 1433 O O . LYS A 1 197 ? -1.390 -43.746 16.681 1.00 80.31 197 LYS A O 1
ATOM 1438 N N . LYS A 1 198 ? 0.008 -43.498 14.928 1.00 79.56 198 LYS A N 1
ATOM 1439 C CA . LYS A 1 198 ? 0.875 -42.472 15.539 1.00 79.56 198 LYS A CA 1
ATOM 1440 C C . LYS A 1 198 ? 0.151 -41.136 15.736 1.00 79.56 198 LYS A C 1
ATOM 1442 O O . LYS A 1 198 ? 0.296 -40.517 16.785 1.00 79.56 198 LYS A O 1
ATOM 1447 N N . VAL A 1 199 ? -0.640 -40.706 14.749 1.00 73.94 199 VAL A N 1
ATOM 1448 C CA . VAL A 1 199 ? -1.420 -39.457 14.830 1.00 73.94 199 VAL A CA 1
ATOM 1449 C C . VAL A 1 199 ? -2.506 -39.572 15.899 1.00 73.94 199 VAL A C 1
ATOM 1451 O O . VAL A 1 199 ? -2.654 -38.668 16.712 1.00 73.94 199 VAL A O 1
ATOM 1454 N N . ALA A 1 200 ? -3.191 -40.714 15.968 1.00 73.56 200 ALA A N 1
ATOM 1455 C CA . ALA A 1 200 ? -4.192 -40.976 16.995 1.00 73.56 200 ALA A CA 1
ATOM 1456 C C . ALA A 1 200 ? -3.615 -41.019 18.423 1.00 73.56 200 ALA A C 1
ATOM 1458 O O . ALA A 1 200 ? -4.238 -40.479 19.329 1.00 73.56 200 ALA A O 1
ATOM 1459 N N . ALA A 1 201 ? -2.426 -41.604 18.620 1.00 76.31 201 ALA A N 1
ATOM 1460 C CA . ALA A 1 201 ? -1.743 -41.603 19.919 1.00 76.31 201 ALA A CA 1
ATOM 1461 C C . ALA A 1 201 ? -1.339 -40.180 20.357 1.00 76.31 201 ALA A C 1
ATOM 1463 O O . ALA A 1 201 ? -1.554 -39.779 21.491 1.00 76.31 201 ALA A O 1
ATOM 1464 N N . LYS A 1 202 ? -0.861 -39.347 19.424 1.00 72.56 202 LYS A N 1
ATOM 1465 C CA . LYS A 1 202 ? -0.478 -37.956 19.725 1.00 72.56 202 LYS A CA 1
ATOM 1466 C C . LYS A 1 202 ? -1.664 -37.028 20.037 1.00 72.56 202 LYS A C 1
ATOM 1468 O O . LYS A 1 202 ? -1.459 -35.921 20.534 1.00 72.56 202 LYS A O 1
ATOM 1473 N N . VAL A 1 203 ? -2.883 -37.445 19.696 1.00 67.56 203 VAL A N 1
ATOM 1474 C CA . VAL A 1 203 ? -4.124 -36.748 20.065 1.00 67.56 203 VAL A CA 1
ATOM 1475 C C . VAL A 1 203 ? -4.604 -37.189 21.451 1.00 67.56 203 VAL A C 1
ATOM 1477 O O . VAL A 1 203 ? -5.127 -36.350 22.176 1.00 67.56 203 VAL A O 1
ATOM 1480 N N . SER A 1 204 ? -4.377 -38.446 21.859 1.00 65.12 204 SER A N 1
ATOM 1481 C CA . SER A 1 204 ? -4.694 -38.902 23.222 1.00 65.12 204 SER A CA 1
ATOM 1482 C C . SER A 1 204 ? -3.747 -38.335 24.282 1.00 65.12 204 SER A C 1
ATOM 1484 O O . SER A 1 204 ? -4.223 -37.927 25.332 1.00 65.12 204 SER A O 1
ATOM 1486 N N . ASP A 1 205 ? -2.447 -38.213 23.992 1.00 64.50 205 ASP A N 1
ATOM 1487 C CA . ASP A 1 205 ? -1.456 -37.634 24.922 1.00 64.50 205 ASP A CA 1
ATOM 1488 C C . ASP A 1 205 ? -1.646 -36.129 25.192 1.00 64.50 205 ASP A C 1
ATOM 1490 O O . ASP A 1 205 ? -1.076 -35.594 26.131 1.00 64.50 205 ASP A O 1
ATOM 1494 N N . ARG A 1 206 ? -2.424 -35.415 24.367 1.00 57.41 206 ARG A N 1
ATOM 1495 C CA . ARG A 1 206 ? -2.655 -33.964 24.515 1.00 57.41 206 ARG A CA 1
ATOM 1496 C C . ARG A 1 206 ? -3.898 -33.607 25.336 1.00 57.41 206 ARG A C 1
ATOM 1498 O O . ARG A 1 206 ? -4.209 -32.425 25.459 1.00 57.41 206 ARG A O 1
ATOM 1505 N N . LYS A 1 207 ? -4.629 -34.613 25.824 1.00 57.94 207 LYS A N 1
ATOM 1506 C CA . LYS A 1 207 ? -5.871 -34.460 26.598 1.00 57.94 207 LYS A CA 1
ATOM 1507 C C . LYS A 1 207 ? -5.745 -35.011 28.031 1.00 57.94 207 LYS A C 1
ATOM 1509 O O . LYS A 1 207 ? -6.770 -35.174 28.686 1.00 57.94 207 LYS A O 1
ATOM 1514 N N . GLY A 1 208 ? -4.519 -35.311 28.470 1.00 47.09 208 GLY A N 1
ATOM 1515 C CA . GLY A 1 208 ? -4.149 -35.614 29.855 1.00 47.09 208 GLY A CA 1
ATOM 1516 C C . GLY A 1 208 ? -3.316 -34.483 30.430 1.00 47.09 208 GLY A C 1
ATOM 1517 O O . GLY A 1 208 ? -2.502 -33.930 29.655 1.00 47.09 208 GLY A O 1
#

Secondary structure (DSSP, 8-state):
-------PPP----------------------HHHHHHHHHHHHT--HHHHHHHHHHHHHHHHHHHHTT--EEETTTEEEEEEEEPPEEEE-TTT--EEEE--EEEEEEEE-HHHHHHHHHTPPPPPPGGGGTTTT----------------------------------HHHHHHHHHHHHHHTT--HHHHHHHHHHHHHHHHTT--